Protein 2EFK (pdb70)

Nearest PDB structures (foldseek):
  7aal-assembly1_B  TM=7.547E-01  e=2.071E-07  Homo sapiens
  5c1f-assembly1_B  TM=8.554E-01  e=3.383E-05  Schizosaccharomyces pombe 972h-
  5i6r-assembly1_A-2  TM=5.903E-01  e=6.388E-06  Homo sapiens
  8wjo-assembly1_B  TM=3.360E-01  e=1.110E-01  Saccharomyces cerevisiae S288C
  3zx6-assembly1_B  TM=3.853E-01  e=6.467E-01  Archaeoglobus fulgidus DSM 4304

Organism: Homo sapiens (NCBI:txid9606)

Solvent-accessible surface area: 19253 Å² total

GO terms:
  GO:0005515 protein binding (F, IPI)
  GO:0007165 signal transduction (P, TAS)
  GO:0005829 cytosol (C, TAS)
  GO:0042802 identical protein binding (F, IPI)
  GO:0070062 extracellular exosome (C, HDA)

Secondary structure (DSSP, 8-state):
-HHHHHHHHHHHHHHHHHHHHHHHHHHHHHHHHHHHHHHHHHHHHS---TTSHHHHHHHHHHHHHHHHHHHHHHHHHHIIIIIIIHHHHHHH--TTT--HHHHHHHHHHHHHHHHHHHHHHHHHHHHHHHHHHHHHHHHHHHH-TTS-HHHHHHHHHHHHHHH--HHHHHHHHHHHHHHHHHHHHHHHT--HHHHHHH--HHHHHHHHHHHHHHHHHHHHHHHHHHHHHH--HHHHH--HHHHHHHHHHHTGGG-----PPPP----

InterPro domains:
  IPR001060 FCH domain [PF00611] (10-88)
  IPR001060 FCH domain [SM00055] (1-94)
  IPR001452 SH3 domain [PF00018] (546-593)
  IPR001452 SH3 domain [PS50002] (540-601)
  IPR001452 SH3 domain [SM00326] (543-600)
  IPR011072 HR1 rho-binding domain [PS51860] (393-470)
  IPR027267 AH/BAR domain superfamily [G3DSA:1.20.1270.60] (1-300)
  IPR027267 AH/BAR domain superfamily [SSF103657] (10-287)
  IPR031160 F-BAR domain [PS51741] (1-264)
  IPR036028 SH3-like domain superfamily [SSF50044] (539-598)
  IPR057870 TOCA, HR1 domain [PF25610] (388-474)
  IPR057871 FNBP1L/CIP4, HR1 domain [cd11628] (395-475)

Radius of gyration: 47.26 Å; Cα contacts (8 Å, |Δi|>4): 178; chains: 1; bounding box: 187×41×55 Å

CATH classification: 1.20.1270.60

Structure (mmCIF, N/CA/C/O backbone):
data_2EFK
#
_entry.id   2EFK
#
_cell.length_a   94.817
_cell.length_b   70.410
_cell.length_c   65.679
_cell.angle_alpha   90.00
_cell.angle_beta   107.20
_cell.angle_gamma   90.00
#
_symmetry.space_group_name_H-M   'C 1 2 1'
#
loop_
_entity.id
_entity.type
_entity.pdbx_description
1 polymer 'Cdc42-interacting protein 4'
2 water water
#
loop_
_atom_site.group_PDB
_atom_site.id
_atom_site.type_symbol
_atom_site.label_atom_id
_atom_site.label_alt_id
_atom_site.label_comp_id
_atom_site.label_asym_id
_atom_site.label_entity_id
_atom_site.label_seq_id
_atom_site.pdbx_PDB_ins_code
_atom_site.Cartn_x
_atom_site.Cartn_y
_atom_site.Cartn_z
_atom_site.occupancy
_atom_site.B_iso_or_equiv
_atom_site.auth_seq_id
_atom_site.auth_comp_id
_atom_site.auth_asym_id
_atom_site.auth_atom_id
_atom_site.pdbx_PDB_model_num
ATOM 1 N N . GLY A 1 7 ? -48.304 -0.799 11.659 1.00 74.82 9 GLY A N 1
ATOM 2 C CA . GLY A 1 7 ? -47.659 -0.994 10.317 1.00 74.70 9 GLY A CA 1
ATOM 3 C C . GLY A 1 7 ? -46.329 -0.273 10.245 1.00 74.80 9 GLY A C 1
ATOM 4 O O . GLY A 1 7 ? -45.329 -0.811 9.761 1.00 75.05 9 GLY A O 1
ATOM 5 N N . GLN A 1 8 ? -46.324 0.960 10.734 1.00 75.19 10 GLN A N 1
ATOM 6 C CA . GLN A 1 8 ? -45.119 1.771 10.755 1.00 74.11 10 GLN A CA 1
ATOM 7 C C . GLN A 1 8 ? -44.117 1.178 11.755 1.00 73.78 10 GLN A C 1
ATOM 8 O O . GLN A 1 8 ? -42.965 1.601 11.831 1.00 73.22 10 GLN A O 1
ATOM 14 N N . PHE A 1 9 ? -44.570 0.187 12.515 1.00 77.77 11 PHE A N 1
ATOM 15 C CA . PHE A 1 9 ? -43.741 -0.470 13.517 1.00 76.96 11 PHE A CA 1
ATOM 16 C C . PHE A 1 9 ? -42.830 -1.497 12.853 1.00 76.25 11 PHE A C 1
ATOM 17 O O . PHE A 1 9 ? -41.621 -1.534 13.113 1.00 77.48 11 PHE A O 1
ATOM 25 N N . GLU A 1 10 ? -43.417 -2.333 11.999 1.00 55.65 12 GLU A N 1
ATOM 26 C CA . GLU A 1 10 ? -42.661 -3.355 11.283 1.00 54.82 12 GLU A CA 1
ATOM 27 C C . GLU A 1 10 ? -41.692 -2.711 10.291 1.00 52.09 12 GLU A C 1
ATOM 28 O O . GLU A 1 10 ? -40.609 -3.232 10.046 1.00 50.86 12 GLU A O 1
ATOM 34 N N . VAL A 1 11 ? -42.072 -1.575 9.721 1.00 62.52 13 VAL A N 1
ATOM 35 C CA . VAL A 1 11 ? -41.184 -0.910 8.785 1.00 62.78 13 VAL A CA 1
ATOM 36 C C . VAL A 1 11 ? -39.966 -0.354 9.533 1.00 62.01 13 VAL A C 1
ATOM 37 O O . VAL A 1 11 ? -38.828 -0.538 9.093 1.00 63.90 13 VAL A O 1
ATOM 41 N N . LEU A 1 12 ? -40.199 0.311 10.664 1.00 50.82 14 LEU A N 1
ATOM 42 C CA . LEU A 1 12 ? -39.101 0.869 11.448 1.00 49.30 14 LEU A CA 1
ATOM 43 C C . LEU A 1 12 ? -38.241 -0.262 11.961 1.00 48.56 14 LEU A C 1
ATOM 44 O O . LEU A 1 12 ? -37.033 -0.119 12.119 1.00 47.38 14 LEU A O 1
ATOM 49 N N . GLU A 1 13 ? -38.873 -1.401 12.200 1.00 38.38 15 GLU A N 1
ATOM 50 C CA . GLU A 1 13 ? -38.166 -2.567 12.687 1.00 39.46 15 GLU A CA 1
ATOM 51 C C . GLU A 1 13 ? -37.148 -3.076 11.690 1.00 39.25 15 GLU A C 1
ATOM 52 O O . GLU A 1 13 ? -36.025 -3.425 12.058 1.00 37.56 15 GLU A O 1
ATOM 58 N N . ARG A 1 14 ? -37.541 -3.136 10.426 1.00 53.32 16 ARG A N 1
ATOM 59 C CA . ARG A 1 14 ? -36.645 -3.620 9.386 1.00 54.46 16 ARG A CA 1
ATOM 60 C C . ARG A 1 14 ? -35.616 -2.575 9.020 1.00 52.83 16 ARG A C 1
ATOM 61 O O . ARG A 1 14 ? -34.470 -2.897 8.703 1.00 51.96 16 ARG A O 1
ATOM 69 N N . HIS A 1 15 ? -36.026 -1.316 9.078 1.00 48.26 17 HIS A N 1
ATOM 70 C CA . HIS A 1 15 ? -35.133 -0.230 8.724 1.00 46.74 17 HIS A CA 1
ATOM 71 C C . HIS A 1 15 ? -34.056 0.026 9.765 1.00 45.35 17 HIS A C 1
ATOM 72 O O . HIS A 1 15 ? -32.887 0.201 9.424 1.00 44.59 17 HIS A O 1
ATOM 79 N N . THR A 1 16 ? -34.432 0.056 11.035 1.00 43.16 18 THR A N 1
ATOM 80 C CA . THR A 1 16 ? -33.427 0.285 12.049 1.00 41.01 18 THR A CA 1
ATOM 81 C C . THR A 1 16 ? -32.471 -0.895 12.067 1.00 41.23 18 THR A C 1
ATOM 82 O O . THR A 1 16 ? -31.308 -0.738 12.407 1.00 42.98 18 THR A O 1
ATOM 86 N N . GLN A 1 17 ? -32.948 -2.075 11.683 1.00 45.71 19 GLN A N 1
ATOM 87 C CA . GLN A 1 17 ? -32.080 -3.252 11.644 1.00 46.14 19 GLN A CA 1
ATOM 88 C C . GLN A 1 17 ? -31.112 -3.082 10.483 1.00 46.29 19 GLN A C 1
ATOM 89 O O . GLN A 1 17 ? -29.936 -3.461 10.561 1.00 45.28 19 GLN A O 1
ATOM 95 N N . TRP A 1 18 ? -31.618 -2.509 9.397 1.00 43.30 20 TRP A N 1
ATOM 96 C CA . TRP A 1 18 ? -30.789 -2.263 8.232 1.00 44.09 20 TRP A CA 1
ATOM 97 C C . TRP A 1 18 ? -29.690 -1.268 8.595 1.00 43.72 20 TRP A C 1
ATOM 98 O O . TRP A 1 18 ? -28.557 -1.386 8.128 1.00 43.76 20 TRP A O 1
ATOM 109 N N . GLY A 1 19 ? -30.043 -0.283 9.423 1.00 44.95 21 GLY A N 1
ATOM 110 C CA . GLY A 1 19 ? -29.091 0.735 9.847 1.00 42.17 21 GLY A CA 1
ATOM 111 C C . GLY A 1 19 ? -27.929 0.123 10.603 1.00 41.01 21 GLY A C 1
ATOM 112 O O . GLY A 1 19 ? -26.780 0.529 10.417 1.00 38.28 21 GLY A O 1
ATOM 113 N N . LEU A 1 20 ? -28.227 -0.853 11.464 1.00 40.49 22 LEU A N 1
ATOM 114 C CA . LEU A 1 20 ? -27.186 -1.537 12.223 1.00 42.31 22 LEU A CA 1
ATOM 115 C C . LEU A 1 20 ? -26.382 -2.451 11.305 1.00 43.46 22 LEU A C 1
ATOM 116 O O . LEU A 1 20 ? -25.176 -2.615 11.498 1.00 45.03 22 LEU A O 1
ATOM 121 N N . ASP A 1 21 ? -27.044 -3.034 10.302 1.00 54.53 23 ASP A N 1
ATOM 122 C CA . ASP A 1 21 ? -26.368 -3.927 9.356 1.00 54.92 23 ASP A CA 1
ATOM 123 C C . ASP A 1 21 ? -25.330 -3.177 8.536 1.00 55.43 23 ASP A C 1
ATOM 124 O O . ASP A 1 21 ? -24.214 -3.656 8.332 1.00 58.13 23 ASP A O 1
ATOM 129 N N . LEU A 1 22 ? -25.710 -2.002 8.049 1.00 47.40 24 LEU A N 1
ATOM 130 C CA . LEU A 1 22 ? -24.795 -1.182 7.272 1.00 44.81 24 LEU A CA 1
ATOM 131 C C . LEU A 1 22 ? -23.639 -0.782 8.185 1.00 44.38 24 LEU A C 1
ATOM 132 O O . LEU A 1 22 ? -22.482 -0.773 7.769 1.00 44.84 24 LEU A O 1
ATOM 137 N N . LEU A 1 23 ? -23.962 -0.463 9.436 1.00 42.67 25 LEU A N 1
ATOM 138 C CA . LEU A 1 23 ? -22.950 -0.078 10.416 1.00 42.25 25 LEU A CA 1
ATOM 139 C C . LEU A 1 23 ? -21.944 -1.209 10.486 1.00 41.99 25 LEU A C 1
ATOM 140 O O . LEU A 1 23 ? -20.751 -1.001 10.308 1.00 43.71 25 LEU A O 1
ATOM 145 N N . ASP A 1 24 ? -22.449 -2.410 10.739 1.00 42.90 26 ASP A N 1
ATOM 146 C CA . ASP A 1 24 ? -21.620 -3.601 10.839 1.00 44.77 26 ASP A CA 1
ATOM 147 C C . ASP A 1 24 ? -20.825 -3.898 9.574 1.00 45.09 26 ASP A C 1
ATOM 148 O O . ASP A 1 24 ? -19.748 -4.484 9.653 1.00 47.08 26 ASP A O 1
ATOM 153 N N . ARG A 1 25 ? -21.337 -3.506 8.410 1.00 41.82 27 ARG A N 1
ATOM 154 C CA . ARG A 1 25 ? -20.593 -3.739 7.174 1.00 42.65 27 ARG A CA 1
ATOM 155 C C . ARG A 1 25 ? -19.428 -2.760 7.067 1.00 42.36 27 ARG A C 1
ATOM 156 O O . ARG A 1 25 ? -18.309 -3.138 6.706 1.00 44.39 27 ARG A O 1
ATOM 164 N N . TYR A 1 26 ? -19.683 -1.496 7.379 1.00 39.05 28 TYR A N 1
ATOM 165 C CA . TYR A 1 26 ? -18.627 -0.492 7.307 1.00 37.49 28 TYR A CA 1
ATOM 166 C C . TYR A 1 26 ? -17.508 -0.928 8.222 1.00 37.71 28 TYR A C 1
ATOM 167 O O . TYR A 1 26 ? -16.342 -0.916 7.840 1.00 35.06 28 TYR A O 1
ATOM 176 N N . VAL A 1 27 ? -17.874 -1.309 9.440 1.00 46.74 29 VAL A N 1
ATOM 177 C CA . VAL A 1 27 ? -16.892 -1.766 10.406 1.00 48.82 29 VAL A CA 1
ATOM 178 C C . VAL A 1 27 ? -16.083 -2.901 9.788 1.00 50.69 29 VAL A C 1
ATOM 179 O O . VAL A 1 27 ? -14.856 -2.923 9.873 1.00 49.47 29 VAL A O 1
ATOM 183 N N . LYS A 1 28 ? -16.784 -3.828 9.147 1.00 50.08 30 LYS A N 1
ATOM 184 C CA . LYS A 1 28 ? -16.157 -4.974 8.503 1.00 53.39 30 LYS A CA 1
ATOM 185 C C . LYS A 1 28 ? -15.237 -4.527 7.364 1.00 52.66 30 LYS A C 1
ATOM 186 O O . LYS A 1 28 ? -14.135 -5.044 7.203 1.00 54.74 30 LYS A O 1
ATOM 192 N N . PHE A 1 29 ? -15.698 -3.572 6.566 1.00 57.87 31 PHE A N 1
ATOM 193 C CA . PHE A 1 29 ? -14.904 -3.055 5.452 1.00 56.26 31 PHE A CA 1
ATOM 194 C C . PHE A 1 29 ? -13.604 -2.409 5.930 1.00 54.65 31 PHE A C 1
ATOM 195 O O . PHE A 1 29 ? -12.564 -2.547 5.284 1.00 54.53 31 PHE A O 1
ATOM 203 N N . VAL A 1 30 ? -13.668 -1.691 7.049 1.00 41.19 32 VAL A N 1
ATOM 204 C CA . VAL A 1 30 ? -12.488 -1.020 7.590 1.00 40.73 32 VAL A CA 1
ATOM 205 C C . VAL A 1 30 ? -11.522 -2.011 8.226 1.00 42.49 32 VAL A C 1
ATOM 206 O O . VAL A 1 30 ? -10.311 -1.822 8.176 1.00 41.03 32 VAL A O 1
ATOM 210 N N . LYS A 1 31 ? -12.057 -3.070 8.820 1.00 53.57 33 LYS A N 1
ATOM 211 C CA . LYS A 1 31 ? -11.213 -4.078 9.432 1.00 56.31 33 LYS A CA 1
ATOM 212 C C . LYS A 1 31 ? -10.295 -4.655 8.358 1.00 56.95 33 LYS A C 1
ATOM 213 O O . LYS A 1 31 ? -9.087 -4.768 8.555 1.00 58.22 33 LYS A O 1
ATOM 219 N N . GLU A 1 32 ? -10.874 -5.015 7.218 1.00 50.37 34 GLU A N 1
ATOM 220 C CA . GLU A 1 32 ? -10.091 -5.571 6.122 1.00 50.79 34 GLU A CA 1
ATOM 221 C C . GLU A 1 32 ? -9.136 -4.540 5.528 1.00 50.14 34 GLU A C 1
ATOM 222 O O . GLU A 1 32 ? -8.036 -4.892 5.105 1.00 48.91 34 GLU A O 1
ATOM 228 N N . ARG A 1 33 ? -9.567 -3.279 5.474 1.00 53.86 35 ARG A N 1
ATOM 229 C CA . ARG A 1 33 ? -8.721 -2.205 4.946 1.00 53.79 35 ARG A CA 1
ATOM 230 C C . ARG A 1 33 ? -7.492 -2.166 5.826 1.00 52.95 35 ARG A C 1
ATOM 231 O O . ARG A 1 33 ? -6.366 -2.011 5.366 1.00 52.69 35 ARG A O 1
ATOM 239 N N . THR A 1 34 ? -7.746 -2.303 7.117 1.00 53.10 36 THR A N 1
ATOM 240 C CA . THR A 1 34 ? -6.704 -2.317 8.124 1.00 54.41 36 THR A CA 1
ATOM 241 C C . THR A 1 34 ? -5.707 -3.436 7.816 1.00 54.21 36 THR A C 1
ATOM 242 O O . THR A 1 34 ? -4.505 -3.216 7.793 1.00 54.80 36 THR A O 1
ATOM 246 N N . GLU A 1 35 ? -6.226 -4.630 7.557 1.00 61.20 37 GLU A N 1
ATOM 247 C CA . GLU A 1 35 ? -5.399 -5.795 7.256 1.00 60.97 37 GLU A CA 1
ATOM 248 C C . GLU A 1 35 ? -4.646 -5.651 5.928 1.00 60.33 37 GLU A C 1
ATOM 249 O O . GLU A 1 35 ? -3.462 -5.988 5.844 1.00 57.85 37 GLU A O 1
ATOM 255 N N . VAL A 1 36 ? -5.323 -5.142 4.900 1.00 55.99 38 VAL A N 1
ATOM 256 C CA . VAL A 1 36 ? -4.691 -4.937 3.598 1.00 54.38 38 VAL A CA 1
ATOM 257 C C . VAL A 1 36 ? -3.522 -3.960 3.761 1.00 53.66 38 VAL A C 1
ATOM 258 O O . VAL A 1 36 ? -2.429 -4.166 3.214 1.00 52.08 38 VAL A O 1
ATOM 262 N N . GLU A 1 37 ? -3.760 -2.905 4.535 1.00 50.35 39 GLU A N 1
ATOM 263 C CA . GLU A 1 37 ? -2.751 -1.885 4.795 1.00 49.57 39 GLU A CA 1
ATOM 264 C C . GLU A 1 37 ? -1.545 -2.487 5.511 1.00 50.53 39 GLU A C 1
ATOM 265 O O . GLU A 1 37 ? -0.393 -2.231 5.144 1.00 50.09 39 GLU A O 1
ATOM 271 N N . GLN A 1 38 ? -1.810 -3.305 6.523 1.00 48.86 40 GLN A N 1
ATOM 272 C CA . GLN A 1 38 ? -0.734 -3.924 7.285 1.00 50.68 40 GLN A CA 1
ATOM 273 C C . GLN A 1 38 ? 0.115 -4.894 6.456 1.00 49.54 40 GLN A C 1
ATOM 274 O O . GLN A 1 38 ? 1.335 -4.905 6.572 1.00 48.37 40 GLN A O 1
ATOM 280 N N . ALA A 1 39 ? -0.525 -5.694 5.611 1.00 65.32 41 ALA A N 1
ATOM 281 C CA . ALA A 1 39 ? 0.204 -6.637 4.774 1.00 66.30 41 ALA A CA 1
ATOM 282 C C . ALA A 1 39 ? 1.193 -5.859 3.902 1.00 67.82 41 ALA A C 1
ATOM 283 O O . ALA A 1 39 ? 2.338 -6.279 3.698 1.00 69.15 41 ALA A O 1
ATOM 285 N N . TYR A 1 40 ? 0.733 -4.719 3.399 1.00 52.02 42 TYR A N 1
ATOM 286 C CA . TYR A 1 40 ? 1.530 -3.831 2.557 1.00 50.25 42 TYR A CA 1
ATOM 287 C C . TYR A 1 40 ? 2.754 -3.319 3.326 1.00 49.98 42 TYR A C 1
ATOM 288 O O . TYR A 1 40 ? 3.898 -3.482 2.886 1.00 49.91 42 TYR A O 1
ATOM 297 N N . ALA A 1 41 ? 2.517 -2.707 4.479 1.00 57.39 43 ALA A N 1
ATOM 298 C CA . ALA A 1 41 ? 3.614 -2.185 5.283 1.00 57.43 43 ALA A CA 1
ATOM 299 C C . ALA A 1 41 ? 4.611 -3.297 5.602 1.00 59.30 43 ALA A C 1
ATOM 300 O O . ALA A 1 41 ? 5.825 -3.077 5.599 1.00 58.80 43 ALA A O 1
ATOM 302 N N . LYS A 1 42 ? 4.095 -4.492 5.872 1.00 59.31 44 LYS A N 1
ATOM 303 C CA . LYS A 1 42 ? 4.951 -5.623 6.192 1.00 60.17 44 LYS A CA 1
ATOM 304 C C . LYS A 1 42 ? 5.930 -5.821 5.042 1.00 59.92 44 LYS A C 1
ATOM 305 O O . LYS A 1 42 ? 7.148 -5.720 5.218 1.00 58.97 44 LYS A O 1
ATOM 311 N N . GLN A 1 43 ? 5.392 -6.085 3.856 1.00 55.66 45 GLN A N 1
ATOM 312 C CA . GLN A 1 43 ? 6.228 -6.285 2.685 1.00 54.63 45 GLN A CA 1
ATOM 313 C C . GLN A 1 43 ? 7.180 -5.103 2.470 1.00 54.49 45 GLN A C 1
ATOM 314 O O . GLN A 1 43 ? 8.326 -5.291 2.054 1.00 52.90 45 GLN A O 1
ATOM 320 N N . LEU A 1 44 ? 6.717 -3.890 2.762 1.00 53.98 46 LEU A N 1
ATOM 321 C CA . LEU A 1 44 ? 7.574 -2.721 2.606 1.00 54.14 46 LEU A CA 1
ATOM 322 C C . LEU A 1 44 ? 8.768 -2.832 3.558 1.00 55.18 46 LEU A C 1
ATOM 323 O O . LEU A 1 44 ? 9.896 -2.522 3.181 1.00 54.70 46 LEU A O 1
ATOM 328 N N . ARG A 1 45 ? 8.514 -3.282 4.788 1.00 63.10 47 ARG A N 1
ATOM 329 C CA . ARG A 1 45 ? 9.576 -3.458 5.786 1.00 64.66 47 ARG A CA 1
ATOM 330 C C . ARG A 1 45 ? 10.549 -4.523 5.273 1.00 65.20 47 ARG A C 1
ATOM 331 O O . ARG A 1 45 ? 11.761 -4.294 5.184 1.00 65.37 47 ARG A O 1
ATOM 339 N N . SER A 1 46 ? 10.003 -5.690 4.939 1.00 56.54 48 SER A N 1
ATOM 340 C CA . SER A 1 46 ? 10.801 -6.802 4.426 1.00 57.92 48 SER A CA 1
ATOM 341 C C . SER A 1 46 ? 11.708 -6.352 3.279 1.00 58.55 48 SER A C 1
ATOM 342 O O . SER A 1 46 ? 12.891 -6.677 3.248 1.00 58.33 48 SER A O 1
ATOM 345 N N . LEU A 1 47 ? 11.138 -5.603 2.337 1.00 57.79 49 LEU A N 1
ATOM 346 C CA . LEU A 1 47 ? 11.876 -5.116 1.179 1.00 57.44 49 LEU A CA 1
ATOM 347 C C . LEU A 1 47 ? 13.079 -4.303 1.628 1.00 57.80 49 LEU A C 1
ATOM 348 O O . LEU A 1 47 ? 14.199 -4.555 1.195 1.00 57.44 49 LEU A O 1
ATOM 353 N N . VAL A 1 48 ? 12.840 -3.322 2.491 1.00 64.03 50 VAL A N 1
ATOM 354 C CA . VAL A 1 48 ? 13.909 -2.475 3.007 1.00 66.03 50 VAL A CA 1
ATOM 355 C C . VAL A 1 48 ? 14.977 -3.335 3.684 1.00 67.98 50 VAL A C 1
ATOM 356 O O . VAL A 1 48 ? 16.174 -3.059 3.592 1.00 69.03 50 VAL A O 1
ATOM 360 N N . LYS A 1 49 ? 14.536 -4.379 4.371 1.00 76.26 51 LYS A N 1
ATOM 361 C CA . LYS A 1 49 ? 15.460 -5.273 5.047 1.00 77.71 51 LYS A CA 1
ATOM 362 C C . LYS A 1 49 ? 16.347 -5.945 4.004 1.00 76.88 51 LYS A C 1
ATOM 363 O O . LYS A 1 49 ? 17.569 -5.965 4.130 1.00 77.02 51 LYS A O 1
ATOM 369 N N . LYS A 1 50 ? 15.709 -6.476 2.966 1.00 72.10 52 LYS A N 1
ATOM 370 C CA . LYS A 1 50 ? 16.389 -7.194 1.891 1.00 71.13 52 LYS A CA 1
ATOM 371 C C . LYS A 1 50 ? 17.504 -6.458 1.138 1.00 70.69 52 LYS A C 1
ATOM 372 O O . LYS A 1 50 ? 18.465 -7.088 0.700 1.00 71.55 52 LYS A O 1
ATOM 378 N N . TYR A 1 51 ? 17.391 -5.143 0.975 1.00 72.98 53 TYR A N 1
ATOM 379 C CA . TYR A 1 51 ? 18.426 -4.409 0.251 1.00 72.19 53 TYR A CA 1
ATOM 380 C C . TYR A 1 51 ? 19.297 -3.492 1.083 1.00 73.13 53 TYR A C 1
ATOM 381 O O . TYR A 1 51 ? 20.259 -2.926 0.572 1.00 73.64 53 TYR A O 1
ATOM 390 N N . LEU A 1 52 ? 18.964 -3.345 2.359 1.00 67.07 54 LEU A N 1
ATOM 391 C CA . LEU A 1 52 ? 19.741 -2.492 3.242 1.00 69.46 54 LEU A CA 1
ATOM 392 C C . LEU A 1 52 ? 21.090 -3.189 3.506 1.00 73.06 54 LEU A C 1
ATOM 393 O O . LEU A 1 52 ? 21.194 -4.417 3.408 1.00 73.24 54 LEU A O 1
ATOM 398 N N . PRO A 1 53 ? 22.142 -2.413 3.825 1.00 98.56 55 PRO A N 1
A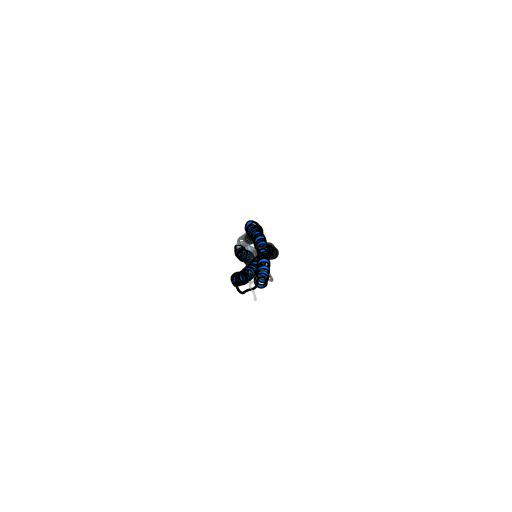TOM 399 C CA . PRO A 1 53 ? 23.477 -2.961 4.093 1.00 100.05 55 PRO A CA 1
ATOM 400 C C . PRO A 1 53 ? 23.491 -4.111 5.095 1.00 101.68 55 PRO A C 1
ATOM 401 O O . PRO A 1 53 ? 22.963 -3.989 6.200 1.00 102.43 55 PRO A O 1
ATOM 405 N N . LYS A 1 54 ? 24.103 -5.225 4.704 1.00 113.75 56 LYS A N 1
ATOM 406 C CA . LYS A 1 54 ? 24.195 -6.393 5.573 1.00 114.14 56 LYS A CA 1
ATOM 407 C C . LYS A 1 54 ? 25.002 -6.079 6.828 1.00 114.34 56 LYS A C 1
ATOM 408 O O . LYS A 1 54 ? 26.124 -5.575 6.747 1.00 114.87 56 LYS A O 1
ATOM 414 N N . GLU A 1 62 ? 33.489 1.084 0.736 1.00 81.47 64 GLU A N 1
ATOM 415 C CA . GLU A 1 62 ? 32.335 0.919 -0.142 1.00 81.58 64 GLU A CA 1
ATOM 416 C C . GLU A 1 62 ? 31.218 1.899 0.195 1.00 81.06 64 GLU A C 1
ATOM 417 O O . GLU A 1 62 ? 30.615 2.497 -0.694 1.00 81.16 64 GLU A O 1
ATOM 423 N N . SER A 1 63 ? 30.934 2.045 1.483 1.00 81.89 65 SER A N 1
ATOM 424 C CA . SER A 1 63 ? 29.885 2.952 1.935 1.00 80.50 65 SER A CA 1
ATOM 425 C C . SER A 1 63 ? 30.450 4.352 2.143 1.00 78.87 65 SER A C 1
ATOM 426 O O . SER A 1 63 ? 29.948 5.132 2.954 1.00 77.52 65 SER A O 1
ATOM 429 N N . LYS A 1 64 ? 31.500 4.656 1.387 1.00 80.83 66 LYS A N 1
ATOM 430 C CA . LYS A 1 64 ? 32.162 5.949 1.456 1.00 79.19 66 LYS A CA 1
ATOM 431 C C . LYS A 1 64 ? 31.734 6.841 0.292 1.00 77.28 66 LYS A C 1
ATOM 432 O O . LYS A 1 64 ? 31.933 8.060 0.321 1.00 75.91 66 LYS A O 1
ATOM 438 N N . PHE A 1 65 ? 31.147 6.222 -0.730 1.00 79.76 67 PHE A N 1
ATOM 439 C CA . PHE A 1 65 ? 30.691 6.949 -1.912 1.00 77.44 67 PHE A CA 1
ATOM 440 C C . PHE A 1 65 ? 29.227 7.340 -1.766 1.00 76.33 67 PHE A C 1
ATOM 441 O O . PHE A 1 65 ? 28.411 6.561 -1.268 1.00 76.70 67 PHE A O 1
ATOM 449 N N . SER A 1 66 ? 28.897 8.544 -2.218 1.00 69.43 68 SER A N 1
ATOM 450 C CA . SER A 1 66 ? 27.531 9.037 -2.140 1.00 68.24 68 SER A CA 1
ATOM 451 C C . SER A 1 66 ? 26.539 8.026 -2.719 1.00 66.86 68 SER A C 1
ATOM 452 O O . SER A 1 66 ? 25.477 7.787 -2.143 1.00 66.41 68 SER A O 1
ATOM 455 N N . GLN A 1 67 ? 26.897 7.434 -3.854 1.00 61.79 69 GLN A N 1
ATOM 456 C CA . GLN A 1 67 ? 26.041 6.459 -4.520 1.00 59.68 69 GLN A CA 1
ATOM 457 C C . GLN A 1 67 ? 25.506 5.402 -3.574 1.00 59.56 69 GLN A C 1
ATOM 458 O O . GLN A 1 67 ? 24.321 5.101 -3.593 1.00 60.00 69 GLN A O 1
ATOM 464 N N . GLN A 1 68 ? 26.379 4.829 -2.755 1.00 59.88 70 GLN A N 1
ATOM 465 C CA . GLN A 1 68 ? 25.948 3.813 -1.807 1.00 61.12 70 GLN A CA 1
ATOM 466 C C . GLN A 1 68 ? 25.232 4.473 -0.633 1.00 62.35 70 GLN A C 1
ATOM 467 O O . GLN A 1 68 ? 24.405 3.846 0.031 1.00 62.10 70 GLN A O 1
ATOM 473 N N . GLN A 1 69 ? 25.555 5.743 -0.387 1.00 64.74 71 GLN A N 1
ATOM 474 C CA . GLN A 1 69 ? 24.956 6.500 0.707 1.00 63.03 71 GLN A CA 1
ATOM 475 C C . GLN A 1 69 ? 23.490 6.776 0.462 1.00 60.93 71 GLN A C 1
ATOM 476 O O . GLN A 1 69 ? 22.633 6.278 1.189 1.00 61.02 71 GLN A O 1
ATOM 482 N N . SER A 1 70 ? 23.214 7.579 -0.562 1.00 51.68 72 SER A N 1
ATOM 483 C CA . SER A 1 70 ? 21.851 7.940 -0.918 1.00 49.94 72 SER A CA 1
ATOM 484 C C . SER A 1 70 ? 20.927 6.726 -0.975 1.00 49.36 72 SER A C 1
ATOM 485 O O . SER A 1 70 ? 19.783 6.800 -0.518 1.00 49.44 72 SER A O 1
ATOM 488 N N . PHE A 1 71 ? 21.413 5.611 -1.522 1.00 48.66 73 PHE A N 1
ATOM 489 C CA . PHE A 1 71 ? 20.583 4.412 -1.608 1.00 48.18 73 PHE A CA 1
ATOM 490 C C . PHE A 1 71 ? 20.116 3.984 -0.228 1.00 49.17 73 PHE A C 1
ATOM 491 O O . PHE A 1 71 ? 18.988 3.513 -0.067 1.00 48.42 73 PHE A O 1
ATOM 499 N N . VAL A 1 72 ? 20.975 4.137 0.773 1.00 60.86 74 VAL A N 1
ATOM 500 C CA . VAL A 1 72 ? 20.573 3.781 2.130 1.00 63.67 74 VAL A CA 1
ATOM 501 C C . VAL A 1 72 ? 19.536 4.800 2.618 1.00 62.76 74 VAL A C 1
ATOM 502 O O . VAL A 1 72 ? 18.457 4.427 3.080 1.00 62.29 74 VAL A O 1
ATOM 506 N N . GLN A 1 73 ? 19.869 6.084 2.501 1.00 60.76 75 GLN A N 1
ATOM 507 C CA . GLN A 1 73 ? 18.967 7.153 2.913 1.00 61.06 75 GLN A CA 1
ATOM 508 C C . GLN A 1 73 ? 17.587 6.981 2.291 1.00 60.87 75 GLN A C 1
ATOM 509 O O . GLN A 1 73 ? 16.582 7.316 2.909 1.00 61.53 75 GLN A O 1
ATOM 515 N N . ILE A 1 74 ? 17.542 6.472 1.063 1.00 62.05 76 ILE A N 1
ATOM 516 C CA . ILE A 1 74 ? 16.272 6.259 0.379 1.00 60.51 76 ILE A CA 1
ATOM 517 C C . ILE A 1 74 ? 15.565 5.036 0.962 1.00 61.02 76 ILE A C 1
ATOM 518 O O . ILE A 1 74 ? 14.354 5.051 1.168 1.00 61.19 76 ILE A O 1
ATOM 523 N N . LEU A 1 75 ? 16.321 3.982 1.233 1.00 52.62 77 LEU A N 1
ATOM 524 C CA . LEU A 1 75 ? 15.744 2.784 1.826 1.00 55.52 77 LEU A CA 1
ATOM 525 C C . LEU A 1 75 ? 15.182 3.140 3.199 1.00 57.26 77 LEU A C 1
ATOM 526 O O . LEU A 1 75 ? 14.223 2.533 3.689 1.00 56.98 77 LEU A O 1
ATOM 531 N N . GLN A 1 76 ? 15.797 4.137 3.818 1.00 69.98 78 GLN A N 1
ATOM 532 C CA . GLN A 1 76 ? 15.379 4.594 5.130 1.00 71.11 78 GLN A CA 1
ATOM 533 C C . GLN A 1 76 ? 14.012 5.271 5.042 1.00 69.65 78 GLN A C 1
ATOM 534 O O . GLN A 1 76 ? 13.095 4.921 5.782 1.00 69.56 78 GLN A O 1
ATOM 540 N N . GLU A 1 77 ? 13.875 6.223 4.122 1.00 61.83 79 GLU A N 1
ATOM 541 C CA . GLU A 1 77 ? 12.619 6.947 3.956 1.00 61.96 79 GLU A CA 1
ATOM 542 C C . GLU A 1 77 ? 11.463 6.047 3.518 1.00 61.41 79 GLU A C 1
ATOM 543 O O . GLU A 1 77 ? 10.302 6.323 3.835 1.00 62.21 79 GLU A O 1
ATOM 549 N N . VAL A 1 78 ? 11.776 4.985 2.779 1.00 52.12 80 VAL A N 1
ATOM 550 C CA . VAL A 1 78 ? 10.756 4.039 2.349 1.00 50.47 80 VAL A CA 1
ATOM 551 C C . VAL A 1 78 ? 10.337 3.280 3.602 1.00 50.08 80 VAL A C 1
ATOM 552 O O . VAL A 1 78 ? 9.161 2.954 3.802 1.00 48.27 80 VAL A O 1
ATOM 556 N N . ASN A 1 79 ? 11.317 3.013 4.455 1.00 67.00 81 ASN A N 1
ATOM 557 C CA . ASN A 1 79 ? 11.061 2.307 5.695 1.00 67.43 81 ASN A CA 1
ATOM 558 C C . ASN A 1 79 ? 10.173 3.179 6.602 1.00 67.63 81 ASN A C 1
ATOM 559 O O . ASN A 1 79 ? 9.266 2.672 7.256 1.00 67.32 81 ASN A O 1
ATOM 564 N N . ASP A 1 80 ? 10.419 4.489 6.623 1.00 59.61 82 ASP A N 1
ATOM 565 C CA . ASP A 1 80 ? 9.601 5.397 7.429 1.00 60.59 82 ASP A CA 1
ATOM 566 C C . ASP A 1 80 ? 8.188 5.403 6.867 1.00 60.68 82 ASP A C 1
ATOM 567 O O . ASP A 1 80 ? 7.210 5.357 7.614 1.00 61.37 82 ASP A O 1
ATOM 572 N N . PHE A 1 81 ? 8.093 5.477 5.542 1.00 55.37 83 PHE A N 1
ATOM 573 C CA . PHE A 1 81 ? 6.807 5.477 4.869 1.00 53.16 83 PHE A CA 1
ATOM 574 C C . PHE A 1 81 ? 5.987 4.294 5.361 1.00 53.34 83 PHE A C 1
ATOM 575 O O . PHE A 1 81 ? 4.809 4.444 5.663 1.00 52.52 83 PHE A O 1
ATOM 583 N N . ALA A 1 82 ? 6.612 3.123 5.447 1.00 59.29 84 ALA A N 1
ATOM 584 C CA . ALA A 1 82 ? 5.916 1.926 5.912 1.00 60.43 84 ALA A CA 1
ATOM 585 C C . ALA A 1 82 ? 5.404 2.153 7.324 1.00 61.74 84 ALA A C 1
ATOM 586 O O . ALA A 1 82 ? 4.361 1.626 7.710 1.00 63.75 84 ALA A O 1
ATOM 588 N N . GLY A 1 83 ? 6.143 2.946 8.090 1.00 58.76 85 GLY A N 1
ATOM 589 C CA . GLY A 1 83 ? 5.746 3.232 9.456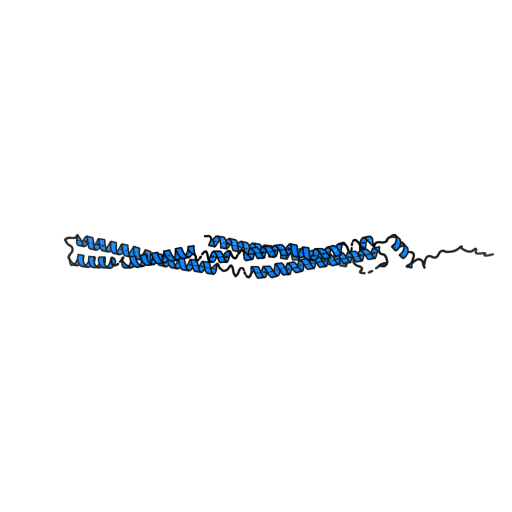 1.00 58.94 85 GLY A CA 1
ATOM 590 C C . GLY A 1 83 ? 4.450 4.008 9.494 1.00 58.64 85 GLY A C 1
ATOM 591 O O . GLY A 1 83 ? 3.572 3.730 10.310 1.00 58.93 85 GLY A O 1
ATOM 592 N N . GLN A 1 84 ? 4.341 4.992 8.608 1.00 50.43 86 GLN A N 1
ATOM 593 C CA . GLN A 1 84 ? 3.147 5.815 8.507 1.00 48.94 86 GLN A CA 1
ATOM 594 C C . GLN A 1 84 ? 1.933 4.970 8.128 1.00 48.59 86 GLN A C 1
ATOM 595 O O . GLN A 1 84 ? 0.844 5.186 8.642 1.00 46.50 86 GLN A O 1
ATOM 601 N N . ARG A 1 85 ? 2.116 4.006 7.233 1.00 66.19 87 ARG A N 1
ATOM 602 C CA . ARG A 1 85 ? 1.005 3.151 6.840 1.00 66.08 87 ARG A CA 1
ATOM 603 C C . ARG A 1 85 ? 0.560 2.291 8.020 1.00 66.69 87 ARG A C 1
ATOM 604 O O . ARG A 1 85 ? -0.621 1.973 8.160 1.00 67.76 87 ARG A O 1
ATOM 612 N N . GLU A 1 86 ? 1.501 1.907 8.871 1.00 60.29 88 GLU A N 1
ATOM 613 C CA . GLU A 1 86 ? 1.140 1.098 10.021 1.00 61.11 88 GLU A CA 1
ATOM 614 C C . GLU A 1 86 ? 0.368 1.976 10.993 1.00 61.18 88 GLU A C 1
ATOM 615 O O . GLU A 1 86 ? -0.537 1.513 11.687 1.00 62.89 88 GLU A O 1
ATOM 621 N N . LEU A 1 87 ? 0.716 3.257 11.014 1.00 57.82 89 LEU A N 1
ATOM 622 C CA . LEU A 1 87 ? 0.060 4.221 11.884 1.00 58.60 89 LEU A CA 1
ATOM 623 C C . LEU A 1 87 ? -1.407 4.383 11.488 1.00 59.28 89 LEU A C 1
ATOM 624 O O . LEU A 1 87 ? -2.282 4.502 12.349 1.00 60.47 89 LEU A O 1
ATOM 629 N N . VAL A 1 88 ? -1.677 4.389 10.185 1.00 60.64 90 VAL A N 1
ATOM 630 C CA . VAL A 1 88 ? -3.047 4.519 9.700 1.00 59.88 90 VAL A CA 1
ATOM 631 C C . VAL A 1 88 ? -3.818 3.244 10.058 1.00 60.82 90 VAL A C 1
ATOM 632 O O . VAL A 1 88 ? -4.918 3.308 10.597 1.00 60.87 90 VAL A O 1
ATOM 636 N N . ALA A 1 89 ? -3.227 2.087 9.768 1.00 61.44 91 ALA A N 1
ATOM 637 C CA . ALA A 1 89 ? -3.864 0.807 10.066 1.00 62.99 91 ALA A CA 1
ATOM 638 C C . ALA A 1 89 ? -4.159 0.709 11.554 1.00 65.23 91 ALA A C 1
ATOM 639 O O . ALA A 1 89 ? -5.131 0.076 11.971 1.00 66.14 91 ALA A O 1
ATOM 641 N N . GLU A 1 90 ? -3.311 1.340 12.355 1.00 59.56 92 GLU A N 1
ATOM 642 C CA . GLU A 1 90 ? -3.478 1.322 13.798 1.00 61.45 92 GLU A CA 1
ATOM 643 C C . GLU A 1 90 ? -4.647 2.191 14.241 1.00 60.34 92 GLU A C 1
ATOM 644 O O . GLU A 1 90 ? -5.540 1.726 14.952 1.00 59.80 92 GLU A O 1
ATOM 650 N N . ASN A 1 91 ? -4.639 3.449 13.814 1.00 73.03 93 ASN A N 1
ATOM 651 C CA . ASN A 1 91 ? -5.700 4.388 14.162 1.00 72.62 93 ASN A CA 1
ATOM 652 C C . ASN A 1 91 ? -7.086 3.915 13.711 1.00 71.39 93 ASN A C 1
ATOM 653 O O . ASN A 1 91 ? -8.046 3.979 14.483 1.00 72.03 93 ASN A O 1
ATOM 658 N N . LEU A 1 92 ? -7.195 3.443 12.471 1.00 55.49 94 LEU A N 1
ATOM 659 C CA . LEU A 1 92 ? -8.478 2.950 11.964 1.00 53.55 94 LEU A CA 1
ATOM 660 C C . LEU A 1 92 ? -8.951 1.798 12.838 1.00 54.04 94 LEU A C 1
ATOM 661 O O . LEU A 1 92 ? -10.124 1.729 13.222 1.00 53.57 94 LEU A O 1
ATOM 666 N N . SER A 1 93 ? -8.024 0.896 13.147 1.00 53.91 95 SER A N 1
ATOM 667 C CA . SER A 1 93 ? -8.324 -0.266 13.972 1.00 53.65 95 SER A CA 1
ATOM 668 C C . SER A 1 93 ? -8.877 0.168 15.338 1.00 54.51 95 SER A C 1
ATOM 669 O O . SER A 1 93 ? -9.699 -0.525 15.943 1.00 52.86 95 SER A O 1
ATOM 672 N N . VAL A 1 94 ? -8.450 1.330 15.815 1.00 53.36 96 VAL A N 1
ATOM 673 C CA . VAL A 1 94 ? -8.933 1.798 17.102 1.00 55.18 96 VAL A CA 1
ATOM 674 C C . VAL A 1 94 ? -10.141 2.722 17.026 1.00 56.84 96 VAL A C 1
ATOM 675 O O . VAL A 1 94 ? -11.209 2.398 17.535 1.00 58.27 96 VAL A O 1
ATOM 679 N N . ARG A 1 95 ? -9.970 3.876 16.397 1.00 71.68 97 ARG A N 1
ATOM 680 C CA . ARG A 1 95 ? -11.050 4.845 16.301 1.00 72.75 97 ARG A CA 1
ATOM 681 C C . ARG A 1 95 ? -12.296 4.350 15.574 1.00 73.13 97 ARG A C 1
ATOM 682 O O . ARG A 1 95 ? -13.390 4.869 15.798 1.00 73.64 97 ARG A O 1
ATOM 690 N N . VAL A 1 96 ? -12.140 3.350 14.714 1.00 63.60 98 VAL A N 1
ATOM 691 C CA . VAL A 1 96 ? -13.272 2.840 13.954 1.00 61.97 98 VAL A CA 1
ATOM 692 C C . VAL A 1 96 ? -13.748 1.451 14.358 1.00 62.16 98 VAL A C 1
ATOM 693 O O . VAL A 1 96 ? -14.821 1.305 14.937 1.00 62.25 98 VAL A O 1
ATOM 697 N N . CYS A 1 97 ? -12.954 0.433 14.051 1.00 58.52 99 CYS A N 1
ATOM 698 C CA . CYS A 1 97 ? -13.325 -0.940 14.364 1.00 60.04 99 CYS A CA 1
ATOM 699 C C . CYS A 1 97 ? -13.690 -1.189 15.823 1.00 60.77 99 CYS A C 1
ATOM 700 O O . CYS A 1 97 ? -14.820 -1.544 16.136 1.00 59.90 99 CYS A O 1
ATOM 703 N N . LEU A 1 98 ? -12.726 -1.012 16.713 1.00 72.53 100 LEU A N 1
ATOM 704 C CA . LEU A 1 98 ? -12.961 -1.222 18.130 1.00 72.84 100 LEU A CA 1
ATOM 705 C C . LEU A 1 98 ? -14.137 -0.378 18.631 1.00 72.09 100 LEU A C 1
ATOM 706 O O . LEU A 1 98 ? -15.135 -0.915 19.112 1.00 71.71 100 LEU A O 1
ATOM 711 N N . GLU A 1 99 ? -14.015 0.942 18.505 1.00 63.16 101 GLU A N 1
ATOM 712 C CA . GLU A 1 99 ? -15.051 1.867 18.961 1.00 62.38 101 GLU A CA 1
ATOM 713 C C . GLU A 1 99 ? -16.453 1.638 18.390 1.00 61.08 101 GLU A C 1
ATOM 714 O O . GLU A 1 99 ? -17.420 1.509 19.143 1.00 60.19 101 GLU A O 1
ATOM 720 N N . LEU A 1 100 ? -16.568 1.606 17.066 1.00 53.62 102 LEU A N 1
ATOM 721 C CA . LEU A 1 100 ? -17.865 1.393 16.446 1.00 51.41 102 LEU A CA 1
ATOM 722 C C . LEU A 1 100 ? -18.457 0.011 16.733 1.00 51.94 102 LEU A C 1
ATOM 723 O O . LEU A 1 100 ? -19.678 -0.131 16.808 1.00 49.67 102 LEU A O 1
ATOM 728 N N . THR A 1 101 ? -17.604 -1.001 16.904 1.00 55.73 103 THR A N 1
ATOM 729 C CA . THR A 1 101 ? -18.088 -2.349 17.213 1.00 56.46 103 THR A CA 1
ATOM 730 C C . THR A 1 101 ? -18.760 -2.329 18.582 1.00 56.38 103 THR A C 1
ATOM 731 O O . THR A 1 101 ? -19.782 -2.973 18.795 1.00 56.54 103 THR A O 1
ATOM 735 N N . LYS A 1 102 ? -18.169 -1.588 19.512 1.00 58.44 104 LYS A N 1
ATOM 736 C CA . LYS A 1 102 ? -18.728 -1.460 20.851 1.00 58.79 104 LYS A CA 1
ATOM 737 C C . LYS A 1 102 ? -20.040 -0.692 20.744 1.00 57.11 104 LYS A C 1
ATOM 738 O O . LYS A 1 102 ? -21.041 -1.074 21.334 1.00 57.68 104 LYS A O 1
ATOM 744 N N . TYR A 1 103 ? -20.022 0.396 19.982 1.00 55.65 105 TYR A N 1
ATOM 745 C CA . TYR A 1 103 ? -21.201 1.228 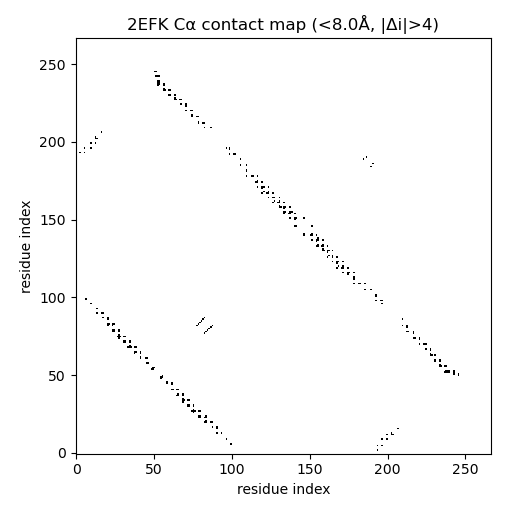19.799 1.00 52.93 105 TYR A CA 1
ATOM 746 C C . TYR A 1 103 ? -22.336 0.507 19.071 1.00 52.21 105 TYR A C 1
ATOM 747 O O . TYR A 1 103 ? -23.501 0.798 19.306 1.00 52.28 105 TYR A O 1
ATOM 756 N N . SER A 1 104 ? -22.005 -0.433 18.192 1.00 50.39 106 SER A N 1
ATOM 757 C CA . SER A 1 104 ? -23.040 -1.163 17.476 1.00 52.11 106 SER A CA 1
ATOM 758 C C . SER A 1 104 ? -23.727 -2.145 18.411 1.00 55.02 106 SER A C 1
ATOM 759 O O . SER A 1 104 ? -24.869 -2.548 18.180 1.00 56.10 106 SER A O 1
ATOM 762 N N . GLN A 1 105 ? -23.022 -2.531 19.467 1.00 56.43 107 GLN A N 1
ATOM 763 C CA . GLN A 1 105 ? -23.560 -3.457 20.449 1.00 57.91 107 GLN A CA 1
ATOM 764 C C . GLN A 1 105 ? -24.547 -2.690 21.325 1.00 57.44 107 GLN A C 1
ATOM 765 O O . GLN A 1 105 ? -25.610 -3.198 21.670 1.00 57.71 107 GLN A O 1
ATOM 771 N N . GLU A 1 106 ? -24.175 -1.466 21.689 1.00 58.24 108 GLU A N 1
ATOM 772 C CA . GLU A 1 106 ? -25.022 -0.609 22.513 1.00 60.02 108 GLU A CA 1
ATOM 773 C C . GLU A 1 106 ? -26.354 -0.350 21.806 1.00 59.95 108 GLU A C 1
ATOM 774 O O . GLU A 1 106 ? -27.421 -0.515 22.405 1.00 59.41 108 GLU A O 1
ATOM 788 N N . LYS A 1 108 ? -27.633 -2.005 19.339 1.00 57.86 110 LYS A N 1
ATOM 789 C CA . LYS A 1 108 ? -28.360 -3.232 19.050 1.00 58.81 110 LYS A CA 1
ATOM 790 C C . LYS A 1 108 ? -29.247 -3.525 20.253 1.00 58.56 110 LYS A C 1
ATOM 791 O O . LYS A 1 108 ? -30.361 -4.042 20.125 1.00 59.70 110 LYS A O 1
ATOM 797 N N . GLN A 1 109 ? -28.741 -3.165 21.428 1.00 59.95 111 GLN A N 1
ATOM 798 C CA . GLN A 1 109 ? -29.454 -3.385 22.671 1.00 58.05 111 GLN A CA 1
ATOM 799 C C . GLN A 1 109 ? -30.537 -2.328 22.903 1.00 55.75 111 GLN A C 1
ATOM 800 O O . GLN A 1 109 ? -31.663 -2.663 23.284 1.00 53.66 111 GLN A O 1
ATOM 806 N N . GLU A 1 110 ? -30.214 -1.058 22.669 1.00 44.94 112 GLU A N 1
ATOM 807 C CA . GLU A 1 110 ? -31.208 -0.010 22.858 1.00 43.15 112 GLU A CA 1
ATOM 808 C C . GLU A 1 110 ? -32.396 -0.255 21.923 1.00 42.61 112 GLU A C 1
ATOM 809 O O . GLU A 1 110 ? -33.548 -0.022 22.296 1.00 39.99 112 GLU A O 1
ATOM 815 N N . ARG A 1 111 ? -32.094 -0.717 20.708 1.00 42.14 113 ARG A N 1
ATOM 816 C CA . ARG A 1 111 ? -33.117 -1.025 19.723 1.00 42.05 113 ARG A CA 1
ATOM 817 C C . ARG A 1 111 ? -34.015 -2.114 20.299 1.00 43.35 113 ARG A C 1
ATOM 818 O O . ARG A 1 111 ? -35.239 -1.984 20.308 1.00 44.78 113 ARG A O 1
ATOM 826 N N . LYS A 1 112 ? -33.402 -3.182 20.794 1.00 44.76 114 LYS A N 1
ATOM 827 C CA . LYS A 1 112 ? -34.161 -4.279 21.370 1.00 46.61 114 LYS A CA 1
ATOM 828 C C . LYS A 1 112 ? -35.110 -3.761 22.446 1.00 46.98 114 LYS A C 1
ATOM 829 O O . LYS A 1 112 ? -36.275 -4.164 22.516 1.00 45.36 114 LYS A O 1
ATOM 843 N N . HIS A 1 114 ? -36.511 -0.715 22.867 1.00 44.78 116 HIS A N 1
ATOM 844 C CA . HIS A 1 114 ? -37.659 0.028 22.375 1.00 41.42 116 HIS A CA 1
ATOM 845 C C . HIS A 1 114 ? -38.707 -0.889 21.772 1.00 39.67 116 HIS A C 1
ATOM 846 O O . HIS A 1 114 ? -39.900 -0.673 21.961 1.00 37.93 116 HIS A O 1
ATOM 853 N N . PHE A 1 115 ? -38.277 -1.916 21.053 1.00 39.77 117 PHE A N 1
ATOM 854 C CA . PHE A 1 115 ? -39.261 -2.805 20.479 1.00 42.28 117 PHE A CA 1
ATOM 855 C C . PHE A 1 115 ? -39.980 -3.618 21.538 1.00 42.10 117 PHE A C 1
ATOM 856 O O . PHE A 1 115 ? -41.166 -3.890 21.405 1.00 41.64 117 PHE A O 1
ATOM 864 N N . GLN A 1 116 ? -39.296 -3.983 22.609 1.00 42.59 118 GLN A N 1
ATOM 865 C CA . GLN A 1 116 ? -39.980 -4.732 23.649 1.00 43.13 118 GLN A CA 1
ATOM 866 C C . GLN A 1 116 ? -41.065 -3.833 24.235 1.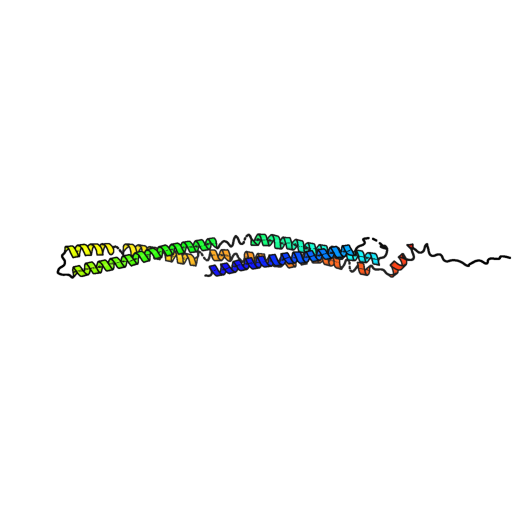00 42.55 118 GLN A C 1
ATOM 867 O O . GLN A 1 116 ? -42.193 -4.274 24.471 1.00 43.70 118 GLN A O 1
ATOM 873 N N . GLU A 1 117 ? -40.737 -2.561 24.453 1.00 41.98 119 GLU A N 1
ATOM 874 C CA . GLU A 1 117 ? -41.723 -1.631 24.995 1.00 40.97 119 GLU A CA 1
ATOM 875 C C . GLU A 1 117 ? -42.926 -1.507 24.039 1.00 39.63 119 GLU A C 1
ATOM 876 O O . GLU A 1 117 ? -44.064 -1.370 24.469 1.00 39.12 119 GLU A O 1
ATOM 882 N N . GLY A 1 118 ? -42.660 -1.546 22.739 1.00 43.24 120 GLY A N 1
ATOM 883 C CA . GLY A 1 118 ? -43.730 -1.450 21.770 1.00 46.04 120 GLY A CA 1
ATOM 884 C C . GLY A 1 118 ? -44.566 -2.715 21.782 1.00 46.96 120 GLY A C 1
ATOM 885 O O . GLY A 1 118 ? -45.788 -2.641 21.786 1.00 47.00 120 GLY A O 1
ATOM 886 N N . ARG A 1 119 ? -43.914 -3.877 21.789 1.00 42.13 121 ARG A N 1
ATOM 887 C CA . ARG A 1 119 ? -44.633 -5.139 21.810 1.00 44.32 121 ARG A CA 1
ATOM 888 C C . ARG A 1 119 ? -45.543 -5.204 23.027 1.00 44.14 121 ARG A C 1
ATOM 889 O O . ARG A 1 119 ? -46.681 -5.660 22.935 1.00 44.83 121 ARG A O 1
ATOM 897 N N . ARG A 1 120 ? -45.045 -4.749 24.169 1.00 47.52 122 ARG A N 1
ATOM 898 C CA . ARG A 1 120 ? -45.841 -4.754 25.388 1.00 46.92 122 ARG A CA 1
ATOM 899 C C . ARG A 1 120 ? -47.079 -3.892 25.190 1.00 44.64 122 ARG A C 1
ATOM 900 O O . ARG A 1 120 ? -48.166 -4.217 25.675 1.00 45.68 122 ARG A O 1
ATOM 908 N N . ALA A 1 121 ? -46.918 -2.787 24.475 1.00 39.97 123 ALA A N 1
ATOM 909 C CA . ALA A 1 121 ? -48.050 -1.896 24.230 1.00 39.13 123 ALA A CA 1
ATOM 910 C C . ALA A 1 121 ? -49.110 -2.616 23.389 1.00 37.41 123 ALA A C 1
ATOM 911 O O . ALA A 1 121 ? -50.309 -2.571 23.700 1.00 33.15 123 ALA A O 1
ATOM 913 N N . GLN A 1 122 ? -48.661 -3.281 22.325 1.00 38.76 124 GLN A N 1
ATOM 914 C CA . GLN A 1 122 ? -49.562 -4.030 21.449 1.00 42.37 124 GLN A CA 1
ATOM 915 C C . GLN A 1 122 ? -50.264 -5.141 22.224 1.00 42.25 124 GLN A C 1
ATOM 916 O O . GLN A 1 122 ? -51.473 -5.322 22.105 1.00 44.24 124 GLN A O 1
ATOM 922 N N . GLN A 1 123 ? -49.507 -5.871 23.034 1.00 46.78 125 GLN A N 1
ATOM 923 C CA . GLN A 1 123 ? -50.059 -6.971 23.826 1.00 49.25 125 GLN A CA 1
ATOM 924 C C . GLN A 1 123 ? -51.124 -6.485 24.799 1.00 48.35 125 GLN A C 1
ATOM 925 O O . GLN A 1 123 ? -52.146 -7.140 24.996 1.00 48.71 125 GLN A O 1
ATOM 931 N N . GLN A 1 124 ? -50.893 -5.325 25.397 1.00 44.54 126 GLN A N 1
ATOM 932 C CA . GLN A 1 124 ? -51.851 -4.770 26.347 1.00 43.62 126 GLN A CA 1
ATOM 933 C C . GLN A 1 124 ? -53.147 -4.424 25.622 1.00 42.17 126 GLN A C 1
ATOM 934 O O . GLN A 1 124 ? -54.238 -4.642 26.149 1.00 42.71 126 GLN A O 1
ATOM 940 N N . LEU A 1 125 ? -53.038 -3.888 24.413 1.00 44.43 127 LEU A N 1
ATOM 941 C CA . LEU A 1 125 ? -54.235 -3.545 23.655 1.00 45.14 127 LEU A CA 1
ATOM 942 C C . LEU A 1 125 ? -54.908 -4.837 23.172 1.00 46.12 127 LEU A C 1
ATOM 943 O O . LEU A 1 125 ? -56.122 -4.989 23.275 1.00 44.86 127 LEU A O 1
ATOM 948 N N . GLU A 1 126 ? -54.117 -5.773 22.657 1.00 41.62 128 GLU A N 1
ATOM 949 C CA . GLU A 1 126 ? -54.676 -7.029 22.183 1.00 44.69 128 GLU A CA 1
ATOM 950 C C . GLU A 1 126 ? -55.447 -7.703 23.329 1.00 44.08 128 GLU A C 1
ATOM 951 O O . GLU A 1 126 ? -56.560 -8.210 23.132 1.00 43.07 128 GLU A O 1
ATOM 957 N N . ASN A 1 127 ? -54.872 -7.691 24.530 1.00 52.81 129 ASN A N 1
ATOM 958 C CA . ASN A 1 127 ? -55.546 -8.291 25.680 1.00 53.55 129 ASN A CA 1
ATOM 959 C C . ASN A 1 127 ? -56.839 -7.543 25.952 1.00 52.76 129 ASN A C 1
ATOM 960 O O . ASN A 1 127 ? -57.801 -8.101 26.484 1.00 52.64 129 ASN A O 1
ATOM 965 N N . GLY A 1 128 ? -56.855 -6.267 25.595 1.00 45.27 130 GLY A N 1
ATOM 966 C CA . GLY A 1 128 ? -58.055 -5.483 25.803 1.00 45.52 130 GLY A CA 1
ATOM 967 C C . GLY A 1 128 ? -59.109 -5.936 24.814 1.00 44.61 130 GLY A C 1
ATOM 968 O O . GLY A 1 128 ? -60.291 -6.050 25.145 1.00 42.73 130 GLY A O 1
ATOM 969 N N . PHE A 1 129 ? -58.663 -6.202 23.592 1.00 46.45 131 PHE A N 1
ATOM 970 C CA . PHE A 1 129 ? -59.545 -6.658 22.535 1.00 47.63 131 PHE A CA 1
ATOM 971 C C . PHE A 1 129 ? -60.166 -8.015 22.875 1.00 47.77 131 PHE A C 1
ATOM 972 O O . PHE A 1 129 ? -61.353 -8.228 22.633 1.00 46.96 131 PHE A O 1
ATOM 980 N N . LYS A 1 130 ? -59.359 -8.922 23.434 1.00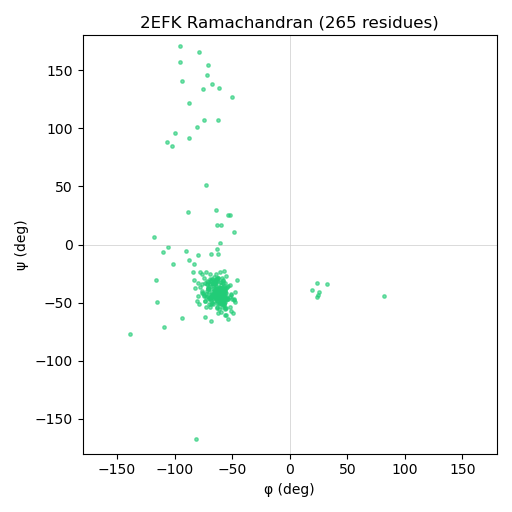 46.50 132 LYS A N 1
ATOM 981 C CA . LYS A 1 130 ? -59.824 -10.254 23.832 1.00 47.40 132 LYS A CA 1
ATOM 982 C C . LYS A 1 130 ? -60.942 -10.112 24.858 1.00 48.56 132 LYS A C 1
ATOM 983 O O . LYS A 1 130 ? -61.872 -10.912 24.885 1.00 47.76 132 LYS A O 1
ATOM 989 N N . GLN A 1 131 ? -60.834 -9.096 25.712 1.00 51.79 133 GLN A N 1
ATOM 990 C CA . GLN A 1 131 ? -61.850 -8.821 26.724 1.00 52.39 133 GLN A CA 1
ATOM 991 C C . GLN A 1 131 ? -63.113 -8.352 25.990 1.00 49.99 133 GLN A C 1
ATOM 992 O O . GLN A 1 131 ? -64.222 -8.763 26.325 1.00 49.41 133 GLN A O 1
ATOM 998 N N . LEU A 1 132 ? -62.930 -7.471 25.004 1.00 45.95 134 LEU A N 1
ATOM 999 C CA . LEU A 1 132 ? -64.041 -6.944 24.213 1.00 45.18 134 LEU A CA 1
ATOM 1000 C C . LEU A 1 132 ? -64.780 -8.133 23.616 1.00 46.14 134 LEU A C 1
ATOM 1001 O O . LEU A 1 132 ? -65.987 -8.278 23.803 1.00 44.92 134 LEU A O 1
ATOM 1006 N N . GLU A 1 133 ? -64.025 -8.966 22.895 1.00 53.82 135 GLU A N 1
ATOM 1007 C CA . GLU A 1 133 ? -64.538 -10.164 22.230 1.00 55.77 135 GLU A CA 1
ATOM 1008 C C . GLU A 1 133 ? -65.392 -11.064 23.103 1.00 54.28 135 GLU A C 1
ATOM 1009 O O . GLU A 1 133 ? -66.542 -11.334 22.783 1.00 56.07 135 GLU A O 1
ATOM 1015 N N . ASN A 1 134 ? -64.823 -11.541 24.200 1.00 58.33 136 ASN A N 1
ATOM 1016 C CA . ASN A 1 134 ? -65.556 -12.418 25.093 1.00 58.68 136 ASN A CA 1
ATOM 1017 C C . ASN A 1 134 ? -66.865 -11.799 25.555 1.00 56.61 136 ASN A C 1
ATOM 1018 O O . ASN A 1 134 ? -67.865 -12.503 25.688 1.00 57.63 136 ASN A O 1
ATOM 1023 N N . SER A 1 135 ? -66.872 -10.488 25.791 1.00 45.80 137 SER A N 1
ATOM 1024 C CA . SER A 1 135 ? -68.096 -9.846 26.252 1.00 44.56 137 SER A CA 1
ATOM 1025 C C . SER A 1 135 ? -69.111 -9.769 25.126 1.00 43.29 137 SER A C 1
ATOM 1026 O O . SER A 1 135 ? -70.312 -9.886 25.374 1.00 40.16 137 SER A O 1
ATOM 1029 N N . LYS A 1 136 ? -68.643 -9.591 23.892 1.00 40.72 138 LYS A N 1
ATOM 1030 C CA . LYS A 1 136 ? -69.577 -9.530 22.770 1.00 44.34 138 LYS A CA 1
ATOM 1031 C C . LYS A 1 136 ? -70.216 -10.915 22.614 1.00 46.16 138 LYS A C 1
ATOM 1032 O O . LYS A 1 136 ? -71.440 -11.042 22.572 1.00 44.43 138 LYS A O 1
ATOM 1038 N N . ARG A 1 137 ? -69.372 -11.943 22.547 1.00 53.04 139 ARG A N 1
ATOM 1039 C CA . ARG A 1 137 ? -69.838 -13.313 22.406 1.00 55.27 139 ARG A CA 1
ATOM 1040 C C . ARG A 1 137 ? -70.888 -13.631 23.460 1.00 55.21 139 ARG A C 1
ATOM 1041 O O . ARG A 1 137 ? -72.010 -14.005 23.125 1.00 55.55 139 ARG A O 1
ATOM 1049 N N . LYS A 1 138 ? -70.528 -13.470 24.731 1.00 51.05 140 LYS A N 1
ATOM 1050 C CA . LYS A 1 138 ? -71.453 -13.736 25.825 1.00 49.43 140 LYS A CA 1
ATOM 1051 C C . LYS A 1 138 ? -72.757 -12.943 25.681 1.00 48.68 140 LYS A C 1
ATOM 1052 O O . LYS A 1 138 ? -73.800 -13.367 26.177 1.00 48.33 140 LYS A O 1
ATOM 1058 N N . PHE A 1 139 ? -72.706 -11.795 25.006 1.00 48.77 141 PHE A N 1
ATOM 1059 C CA . PHE A 1 139 ? -73.909 -10.974 24.824 1.00 47.24 141 PHE A CA 1
ATOM 1060 C C . PHE A 1 139 ? -74.800 -11.580 23.760 1.00 47.81 141 PHE A C 1
ATOM 1061 O O . PHE A 1 139 ? -76.027 -11.577 23.881 1.00 45.56 141 PHE A O 1
ATOM 1069 N N . GLU A 1 140 ? -74.157 -12.072 22.706 1.00 54.14 142 GLU A N 1
ATOM 1070 C CA . GLU A 1 140 ? -74.847 -12.684 21.584 1.00 57.12 142 GLU A CA 1
ATOM 1071 C C . GLU A 1 140 ? -75.610 -13.920 22.041 1.00 57.31 142 GLU A C 1
ATOM 1072 O O . GLU A 1 140 ? -76.828 -13.980 21.903 1.00 57.27 142 GLU A O 1
ATOM 1078 N N . ARG A 1 141 ? -74.897 -14.891 22.607 1.00 51.60 143 ARG A N 1
ATOM 1079 C CA . ARG A 1 141 ? -75.534 -16.114 23.071 1.00 53.70 143 ARG A CA 1
ATOM 1080 C C . ARG A 1 141 ? -76.660 -15.797 24.053 1.00 53.86 143 ARG A C 1
ATOM 1081 O O . ARG A 1 141 ? -77.735 -16.396 23.993 1.00 55.18 143 ARG A O 1
ATOM 1089 N N . ASP A 1 142 ? -76.418 -14.847 24.948 1.00 46.43 144 ASP A N 1
ATOM 1090 C CA . ASP A 1 142 ? -77.429 -14.458 25.924 1.00 45.28 144 ASP A CA 1
ATOM 1091 C C . ASP A 1 142 ? -78.646 -13.878 25.226 1.00 43.48 144 ASP A C 1
ATOM 1092 O O . ASP A 1 142 ? -79.770 -14.021 25.708 1.00 42.82 144 ASP A O 1
ATOM 1097 N N . CYS A 1 143 ? -78.422 -13.225 24.090 1.00 39.97 145 CYS A N 1
ATOM 1098 C CA . CYS A 1 143 ? -79.522 -12.650 23.327 1.00 42.08 145 CYS A CA 1
ATOM 1099 C C . CYS A 1 143 ? -80.360 -13.754 22.713 1.00 43.03 145 CYS A C 1
ATOM 1100 O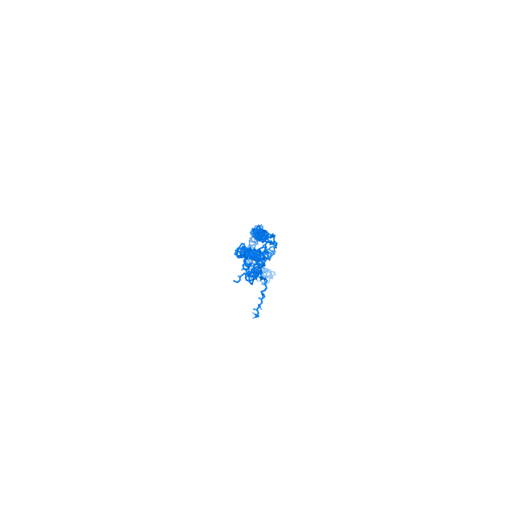 O . CYS A 1 143 ? -81.592 -13.706 22.767 1.00 43.11 145 CYS A O 1
ATOM 1103 N N . ARG A 1 144 ? -79.686 -14.744 22.125 1.00 54.20 146 ARG A N 1
ATOM 1104 C CA . ARG A 1 144 ? -80.370 -15.871 21.514 1.00 56.17 146 ARG A CA 1
ATOM 1105 C C . ARG A 1 144 ? -81.244 -16.598 22.529 1.00 56.15 146 ARG A C 1
ATOM 1106 O O . ARG A 1 144 ? -82.420 -16.827 22.262 1.00 55.20 146 ARG A O 1
ATOM 1114 N N . GLU A 1 145 ? -80.689 -16.949 23.689 1.00 56.74 147 GLU A N 1
ATOM 1115 C CA . GLU A 1 145 ? -81.473 -17.637 24.715 1.00 58.18 147 GLU A CA 1
ATOM 1116 C C . GLU A 1 145 ? -82.756 -16.869 25.013 1.00 57.67 147 GLU A C 1
ATOM 1117 O O . GLU A 1 145 ? -83.854 -17.426 24.960 1.00 57.09 147 GLU A O 1
ATOM 1123 N N . ALA A 1 146 ? -82.608 -15.585 25.327 1.00 59.63 148 ALA A N 1
ATOM 1124 C CA . ALA A 1 146 ? -83.753 -14.737 25.642 1.00 58.01 148 ALA A CA 1
ATOM 1125 C C . ALA A 1 146 ? -84.783 -14.801 24.523 1.00 56.69 148 ALA A C 1
ATOM 1126 O O . ALA A 1 146 ? -85.987 -14.747 24.765 1.00 56.55 148 ALA A O 1
ATOM 1128 N N . GLU A 1 147 ? -84.302 -14.912 23.292 1.00 54.79 149 GLU A N 1
ATOM 1129 C CA . GLU A 1 147 ? -85.195 -14.983 22.148 1.00 56.92 149 GLU A CA 1
ATOM 1130 C C . GLU A 1 147 ? -85.863 -16.359 22.066 1.00 54.68 149 GLU A C 1
ATOM 1131 O O . GLU A 1 147 ? -87.065 -16.459 21.825 1.00 53.75 149 GLU A O 1
ATOM 1137 N N . LYS A 1 148 ? -85.083 -17.413 22.286 1.00 57.41 150 LYS A N 1
ATOM 1138 C CA . LYS A 1 148 ? -85.629 -18.754 22.236 1.00 55.81 150 LYS A CA 1
ATOM 1139 C C . LYS A 1 148 ? -86.618 -18.946 23.380 1.00 54.48 150 LYS A C 1
ATOM 1140 O O . LYS A 1 148 ? -87.628 -19.638 23.225 1.00 52.57 150 LYS A O 1
ATOM 1146 N N . ALA A 1 149 ? -86.352 -18.304 24.516 1.00 48.06 151 ALA A N 1
ATOM 1147 C CA . ALA A 1 149 ? -87.245 -18.427 25.658 1.00 45.83 151 ALA A CA 1
ATOM 1148 C C . ALA A 1 149 ? -88.478 -17.557 25.470 1.00 44.73 151 ALA A C 1
ATOM 1149 O O . ALA A 1 149 ? -89.520 -17.824 26.057 1.00 44.72 151 ALA A O 1
ATOM 1151 N N . ALA A 1 150 ? -88.371 -16.516 24.650 1.00 39.38 152 ALA A N 1
ATOM 1152 C CA . ALA A 1 150 ? -89.525 -15.645 24.421 1.00 40.28 152 ALA A CA 1
ATOM 1153 C C . ALA A 1 150 ? -90.512 -16.308 23.446 1.00 40.55 152 ALA A C 1
ATOM 1154 O O . ALA A 1 150 ? -91.731 -16.166 23.587 1.00 38.89 152 ALA A O 1
ATOM 1156 N N . GLN A 1 151 ? -89.971 -17.023 22.459 1.00 48.82 153 GLN A N 1
ATOM 1157 C CA . GLN A 1 151 ? -90.783 -17.731 21.470 1.00 51.55 153 GLN A CA 1
ATOM 1158 C C . GLN A 1 151 ? -91.570 -18.851 22.174 1.00 50.62 153 GLN A C 1
ATOM 1159 O O . GLN A 1 151 ? -92.711 -19.138 21.818 1.00 53.09 153 GLN A O 1
ATOM 1165 N N . THR A 1 152 ? -90.955 -19.472 23.180 1.00 45.79 154 THR A N 1
ATOM 1166 C CA . THR A 1 152 ? -91.597 -20.542 23.942 1.00 41.07 154 THR A CA 1
ATOM 1167 C C . THR A 1 152 ? -92.726 -19.991 24.787 1.00 40.37 154 THR A C 1
ATOM 1168 O O . THR A 1 152 ? -93.851 -20.468 24.705 1.00 40.76 154 THR A O 1
ATOM 1172 N N . ALA A 1 153 ? -92.428 -18.987 25.605 1.00 36.42 155 ALA A N 1
ATOM 1173 C CA . ALA A 1 153 ? -93.448 -18.376 26.456 1.00 33.68 155 ALA A CA 1
ATOM 1174 C C . ALA A 1 153 ? -94.600 -17.837 25.616 1.00 32.32 155 ALA A C 1
ATOM 1175 O O . ALA A 1 153 ? -95.778 -17.942 25.994 1.00 30.81 155 ALA A O 1
ATOM 1177 N N . GLU A 1 154 ? -94.256 -17.249 24.478 1.00 37.89 156 GLU A N 1
ATOM 1178 C CA . GLU A 1 154 ? -95.251 -16.671 23.571 1.00 42.69 156 GLU A CA 1
ATOM 1179 C C . GLU A 1 154 ? -96.242 -17.729 23.087 1.00 41.74 156 GLU A C 1
ATOM 1180 O O . GLU A 1 154 ? -97.459 -17.608 23.283 1.00 42.13 156 GLU A O 1
ATOM 1186 N N . ARG A 1 155 ? -95.707 -18.768 22.455 1.00 41.93 157 ARG A N 1
ATOM 1187 C CA . ARG A 1 155 ? -96.519 -19.854 21.937 1.00 40.90 157 ARG A CA 1
ATOM 1188 C C . ARG A 1 155 ? -97.486 -20.434 22.976 1.00 39.92 157 ARG A C 1
ATOM 1189 O O . ARG A 1 155 ? -98.645 -20.700 22.661 1.00 41.26 157 ARG A O 1
ATOM 1197 N N . LEU A 1 156 ? -97.037 -20.640 24.210 1.00 34.86 158 LEU A N 1
ATOM 1198 C CA . LEU A 1 156 ? -97.950 -21.172 25.228 1.00 34.64 158 LEU A CA 1
ATOM 1199 C C . LEU A 1 156 ? -98.995 -20.127 25.570 1.00 35.09 158 LEU A C 1
ATOM 1200 O O . LEU A 1 156 ? -100.155 -20.446 25.863 1.00 33.10 158 LEU A O 1
ATOM 1205 N N . ASP A 1 157 ? -98.577 -18.865 25.537 1.00 37.90 159 ASP A N 1
ATOM 1206 C CA . ASP A 1 157 ? -99.492 -17.766 25.844 1.00 40.29 159 ASP A CA 1
ATOM 1207 C C . ASP A 1 157 ? -100.649 -17.772 24.843 1.00 40.04 159 ASP A C 1
ATOM 1208 O O . ASP A 1 157 ? -101.767 -17.414 25.192 1.00 39.13 159 ASP A O 1
ATOM 1213 N N . GLN A 1 158 ? -100.376 -18.187 23.606 1.00 47.44 160 GLN A N 1
ATOM 1214 C CA . GLN A 1 158 ? -101.399 -18.239 22.563 1.00 50.11 160 GLN A CA 1
ATOM 1215 C C . GLN A 1 158 ? -102.176 -19.556 22.538 1.00 49.21 160 GLN A C 1
ATOM 1216 O O . GLN A 1 158 ? -103.212 -19.658 21.888 1.00 51.07 160 GLN A O 1
ATOM 1222 N N . ASP A 1 159 ? -101.671 -20.560 23.243 1.00 39.30 161 ASP A N 1
ATOM 1223 C CA . ASP A 1 159 ? -102.309 -21.868 23.304 1.00 34.96 161 ASP A CA 1
ATOM 1224 C C . ASP A 1 159 ? -103.452 -21.870 24.308 1.00 33.60 161 ASP A C 1
ATOM 1225 O O . ASP A 1 159 ? -103.247 -21.971 25.521 1.00 30.28 161 ASP A O 1
ATOM 1230 N N . ILE A 1 160 ? -104.671 -21.778 23.798 1.00 37.27 162 ILE A N 1
ATOM 1231 C CA . ILE A 1 160 ? -105.827 -21.745 24.664 1.00 39.42 162 ILE A CA 1
ATOM 1232 C C . ILE A 1 160 ? -105.986 -23.023 25.490 1.00 39.01 162 ILE A C 1
ATOM 1233 O O . ILE A 1 160 ? -106.821 -23.071 26.389 1.00 39.50 162 ILE A O 1
ATOM 1238 N N . ASN A 1 161 ? -105.184 -24.047 25.207 1.00 39.78 163 ASN A N 1
ATOM 1239 C CA . ASN A 1 161 ? -105.297 -25.299 25.959 1.00 40.88 163 ASN A CA 1
ATOM 1240 C C . ASN A 1 161 ? -104.171 -25.532 26.953 1.00 41.19 163 ASN A C 1
ATOM 1241 O O . ASN A 1 161 ? -104.163 -26.552 27.661 1.00 40.51 163 ASN A O 1
ATOM 1246 N N . ALA A 1 162 ? -103.209 -24.610 26.991 1.00 38.53 164 ALA A N 1
ATOM 1247 C CA . ALA A 1 162 ? -102.113 -24.709 27.943 1.00 37.92 164 ALA A CA 1
ATOM 1248 C C . ALA A 1 162 ? -102.753 -24.218 29.238 1.00 38.21 164 ALA A C 1
ATOM 1249 O O . ALA A 1 162 ? -103.838 -23.645 29.195 1.00 42.03 164 ALA A O 1
ATOM 1251 N N . THR A 1 163 ? -102.124 -24.451 30.382 1.00 31.08 165 THR A N 1
ATOM 1252 C CA . THR A 1 163 ? -102.691 -23.982 31.645 1.00 33.05 165 THR A CA 1
ATOM 1253 C C . THR A 1 163 ? -102.066 -22.631 31.997 1.00 34.90 165 THR A C 1
ATOM 1254 O O . THR A 1 163 ? -101.100 -22.213 31.365 1.00 33.54 165 THR A O 1
ATOM 1258 N N . LYS A 1 164 ? -102.590 -21.955 33.013 1.00 41.57 166 LYS A N 1
ATOM 1259 C CA . LYS A 1 164 ? -102.013 -20.671 33.382 1.00 42.26 166 LYS A CA 1
ATOM 1260 C C . LYS A 1 164 ? -100.624 -20.909 33.931 1.00 45.69 166 LYS A C 1
ATOM 1261 O O . LYS A 1 164 ? -99.740 -20.065 33.788 1.00 47.45 166 LYS A O 1
ATOM 1267 N N . ALA A 1 165 ? -100.431 -22.078 34.539 1.00 46.03 167 ALA A N 1
ATOM 1268 C CA . ALA A 1 165 ? -99.143 -22.446 35.126 1.00 47.67 167 ALA A CA 1
ATOM 1269 C C . ALA A 1 165 ? -98.071 -22.596 34.051 1.00 48.37 167 ALA A C 1
ATOM 1270 O O . ALA A 1 165 ? -96.935 -22.165 34.244 1.00 50.56 167 ALA A O 1
ATOM 1272 N N . ASP A 1 166 ? -98.435 -23.214 32.926 1.00 42.79 168 ASP A N 1
ATOM 1273 C CA . ASP A 1 166 ? -97.515 -23.394 31.803 1.00 42.61 168 ASP A CA 1
ATOM 1274 C C . ASP A 1 166 ? -97.007 -22.044 31.295 1.00 40.49 168 ASP A C 1
ATOM 1275 O O . ASP A 1 166 ? -95.834 -21.891 31.003 1.00 39.87 168 ASP A O 1
ATOM 1280 N N . VAL A 1 167 ? -97.911 -21.079 31.171 1.00 33.08 169 VAL A N 1
ATOM 1281 C CA . VAL A 1 167 ? -97.570 -19.760 30.674 1.00 35.49 169 VAL A CA 1
ATOM 1282 C C . VAL A 1 167 ? -96.674 -19.025 31.672 1.00 36.92 169 VAL A C 1
ATOM 1283 O O . VAL A 1 167 ? -95.613 -18.507 31.304 1.00 35.09 169 VAL A O 1
ATOM 1287 N N . GLU A 1 168 ? -97.107 -19.010 32.931 1.00 51.34 170 GLU A N 1
ATOM 1288 C CA . GLU A 1 168 ? -96.387 -18.364 34.023 1.00 54.26 170 GLU A CA 1
ATOM 1289 C C . GLU A 1 168 ? -94.945 -18.853 34.131 1.00 53.80 170 GLU A C 1
ATOM 1290 O O . GLU A 1 168 ? -94.019 -18.054 34.262 1.00 54.12 170 GLU A O 1
ATOM 1296 N N . LYS A 1 169 ? -94.768 -20.169 34.076 1.00 49.49 171 LYS A N 1
ATOM 1297 C CA . LYS A 1 169 ? -93.451 -20.782 34.173 1.00 48.44 171 LYS A CA 1
ATOM 1298 C C . LYS A 1 169 ? -92.562 -20.370 33.010 1.00 47.48 171 LYS A C 1
ATOM 1299 O O . LYS A 1 169 ? -91.413 -19.946 33.198 1.00 46.34 171 LYS A O 1
ATOM 1305 N N . ALA A 1 170 ? -93.092 -20.502 31.801 1.00 39.12 172 ALA A N 1
ATOM 1306 C CA . ALA A 1 170 ? -92.328 -20.144 30.621 1.00 39.30 172 ALA A CA 1
ATOM 1307 C C . ALA A 1 170 ? -92.023 -18.640 30.579 1.00 40.72 172 ALA A C 1
ATOM 1308 O O . ALA A 1 170 ? -90.988 -18.234 30.058 1.00 39.06 172 ALA A O 1
ATOM 1310 N N . LYS A 1 171 ? -92.932 -17.821 31.105 1.00 50.38 173 LYS A N 1
ATOM 1311 C CA . LYS A 1 171 ? -92.717 -16.383 31.118 1.00 54.05 173 LYS A CA 1
ATOM 1312 C C . LYS A 1 171 ? -91.608 -16.033 32.094 1.00 55.36 173 LYS A C 1
ATOM 1313 O O . LYS A 1 171 ? -90.801 -15.144 31.833 1.00 55.79 173 LYS A O 1
ATOM 1319 N N . GLN A 1 172 ? -91.564 -16.744 33.216 1.00 58.17 174 GLN A N 1
ATOM 1320 C CA . GLN A 1 172 ? -90.527 -16.508 34.202 1.00 58.36 174 GLN A CA 1
ATOM 1321 C C . GLN A 1 172 ? -89.166 -16.738 33.560 1.00 57.69 174 GLN A C 1
ATOM 1322 O O . GLN A 1 172 ? -88.270 -15.895 33.650 1.00 57.70 174 GLN A O 1
ATOM 1328 N N . GLN A 1 173 ? -89.021 -17.877 32.896 1.00 45.52 175 GLN A N 1
ATOM 1329 C CA . GLN A 1 173 ? -87.775 -18.208 32.230 1.00 44.98 175 GLN A CA 1
ATOM 1330 C C . GLN A 1 173 ? -87.400 -17.145 31.198 1.00 44.93 175 GLN A C 1
ATOM 1331 O O . GLN A 1 173 ? -86.219 -16.881 30.984 1.00 44.12 175 GLN A O 1
ATOM 1337 N N . ALA A 1 174 ? -88.398 -16.536 30.563 1.00 51.29 176 ALA A N 1
ATOM 1338 C CA . ALA A 1 174 ? -88.132 -15.517 29.553 1.00 52.25 176 ALA A CA 1
ATOM 1339 C C . ALA A 1 174 ? -87.666 -14.214 30.191 1.00 53.83 176 ALA A C 1
ATOM 1340 O O . ALA A 1 174 ? -86.668 -13.635 29.763 1.00 53.38 176 ALA A O 1
ATOM 1342 N N . HIS A 1 175 ? -88.389 -13.754 31.209 1.00 58.08 177 HIS A N 1
ATOM 1343 C CA . HIS A 1 175 ? -88.012 -12.524 31.904 1.00 59.56 177 HIS A CA 1
ATOM 1344 C C . HIS A 1 175 ? -86.609 -12.679 32.462 1.00 57.79 177 HIS A C 1
ATOM 1345 O O . HIS A 1 175 ? -85.803 -11.749 32.411 1.00 57.21 177 HIS A O 1
ATOM 1352 N N . LEU A 1 176 ? -86.331 -13.869 32.992 1.00 48.64 178 LEU A N 1
ATOM 1353 C CA . LEU A 1 176 ? -85.032 -14.188 33.570 1.00 47.03 178 LEU A CA 1
ATOM 1354 C C . LEU A 1 176 ? -83.939 -14.066 32.524 1.00 46.39 178 LEU A C 1
ATOM 1355 O O . LEU A 1 176 ? -82.916 -13.422 32.757 1.00 47.36 178 LEU A O 1
ATOM 1360 N N . ARG A 1 177 ? -84.148 -14.694 31.373 1.00 44.38 179 ARG A N 1
ATOM 1361 C CA . ARG A 1 177 ? -83.166 -14.636 30.295 1.00 43.91 179 ARG A CA 1
ATOM 1362 C C . ARG A 1 177 ? -83.091 -13.240 29.691 1.00 44.22 179 ARG A C 1
ATOM 1363 O O . ARG A 1 177 ? -82.075 -12.857 29.124 1.00 43.03 179 ARG A O 1
ATOM 1371 N N . SER A 1 178 ? -84.176 -12.486 29.807 1.00 43.90 180 SER A N 1
ATOM 1372 C CA . SER A 1 178 ? -84.205 -11.138 29.280 1.00 46.93 180 SER A CA 1
ATOM 1373 C C . SER A 1 178 ? -83.267 -10.276 30.113 1.00 48.08 180 SER A C 1
ATOM 1374 O O . SER A 1 178 ? -82.479 -9.510 29.565 1.00 48.03 180 SER A O 1
ATOM 1377 N N . HIS A 1 179 ? -83.345 -10.411 31.435 1.00 58.29 181 HIS A N 1
ATOM 1378 C CA . HIS A 1 179 ? -82.488 -9.633 32.327 1.00 58.88 181 HIS A CA 1
ATOM 1379 C C . HIS A 1 179 ? -81.020 -9.973 32.142 1.00 57.85 181 HIS A C 1
ATOM 1380 O O . HIS A 1 179 ? -80.160 -9.089 32.167 1.00 56.96 181 HIS A O 1
ATOM 1395 N N . ALA A 1 181 ? -79.639 -10.988 29.442 1.00 43.91 183 ALA A N 1
ATOM 1396 C CA . ALA A 1 181 ? -79.198 -10.435 28.168 1.00 44.69 183 ALA A CA 1
ATOM 1397 C C . ALA A 1 181 ? -78.935 -8.945 28.345 1.00 44.11 183 ALA A C 1
ATOM 1398 O O . ALA A 1 181 ? -78.048 -8.379 27.709 1.00 44.10 183 ALA A O 1
ATOM 1400 N N . GLU A 1 182 ? -79.706 -8.312 29.220 1.00 44.88 184 GLU A N 1
ATOM 1401 C CA . GLU A 1 182 ? -79.540 -6.888 29.481 1.00 47.83 184 GLU A CA 1
ATOM 1402 C C . GLU A 1 182 ? -78.211 -6.647 30.199 1.00 46.77 184 GLU A C 1
ATOM 1403 O O . GLU A 1 182 ? -77.436 -5.763 29.823 1.00 44.85 184 GLU A O 1
ATOM 1409 N N . GLU A 1 183 ? -77.952 -7.452 31.225 1.00 51.53 185 GLU A N 1
ATOM 1410 C CA . GLU A 1 183 ? -76.728 -7.348 31.998 1.00 51.93 185 GLU A CA 1
ATOM 1411 C C . GLU A 1 183 ? -75.529 -7.598 31.092 1.00 53.28 185 GLU A C 1
ATOM 1412 O O . GLU A 1 183 ? -74.531 -6.870 31.131 1.00 54.42 185 GLU A O 1
ATOM 1418 N N . SER A 1 184 ? -75.628 -8.632 30.269 1.00 50.27 186 SER A N 1
ATOM 1419 C CA . SER A 1 184 ? -74.555 -8.971 29.357 1.00 50.30 186 SER A CA 1
ATOM 1420 C C . SER A 1 184 ? -74.342 -7.848 28.338 1.00 48.68 186 SER A C 1
ATOM 1421 O O . SER A 1 184 ? -73.223 -7.607 27.895 1.00 48.16 186 SER A O 1
ATOM 1424 N N . LYS A 1 185 ? -75.420 -7.166 27.968 1.00 44.71 187 LYS A N 1
ATOM 1425 C CA . LYS A 1 185 ? -75.342 -6.061 27.015 1.00 45.30 187 LYS A CA 1
ATOM 1426 C C . LYS A 1 185 ? -74.516 -4.922 27.633 1.00 45.27 187 LYS A C 1
ATOM 1427 O O . LYS A 1 185 ? -73.631 -4.359 26.982 1.00 44.87 187 LYS A O 1
ATOM 1433 N N . ASN A 1 186 ? -74.808 -4.592 28.892 1.00 45.88 188 ASN A N 1
ATOM 1434 C CA . ASN A 1 186 ? -74.099 -3.522 29.600 1.00 45.99 188 ASN A CA 1
ATOM 1435 C C . ASN A 1 186 ? -72.592 -3.776 29.744 1.00 46.11 188 ASN A C 1
ATOM 1436 O O . ASN A 1 186 ? -71.796 -2.848 29.637 1.00 44.79 188 ASN A O 1
ATOM 1441 N N . GLU A 1 187 ? -72.198 -5.028 29.975 1.00 48.23 189 GLU A N 1
ATOM 1442 C CA . GLU A 1 187 ? -70.784 -5.356 30.112 1.00 48.92 189 GLU A CA 1
ATOM 1443 C C . GLU A 1 187 ? -70.125 -5.330 28.734 1.00 48.40 189 GLU A C 1
ATOM 1444 O O . GLU A 1 187 ? -68.934 -5.046 28.592 1.00 47.54 189 GLU A O 1
ATOM 1450 N N . TYR A 1 188 ? -70.904 -5.621 27.706 1.00 46.96 190 TYR A N 1
ATOM 1451 C CA . TYR A 1 188 ? -70.355 -5.573 26.365 1.00 46.59 190 TYR A CA 1
ATOM 1452 C C . TYR A 1 188 ? -70.116 -4.095 26.051 1.00 45.94 190 TYR A C 1
ATOM 1453 O O . TYR A 1 188 ? -69.046 -3.725 25.577 1.00 44.09 190 TYR A O 1
ATOM 1462 N N . ALA A 1 189 ? -71.112 -3.262 26.349 1.00 49.83 191 ALA A N 1
ATOM 1463 C CA . ALA A 1 189 ? -71.026 -1.821 26.099 1.00 50.55 191 ALA A CA 1
ATOM 1464 C C . ALA A 1 189 ? -69.854 -1.193 26.836 1.00 50.64 191 ALA A C 1
ATOM 1465 O O . ALA A 1 189 ? -69.028 -0.520 26.222 1.00 52.73 191 ALA A O 1
ATOM 1467 N N . ALA A 1 190 ? -69.774 -1.411 28.146 1.00 50.62 192 ALA A N 1
ATOM 1468 C CA . ALA A 1 190 ? -68.677 -0.849 28.929 1.00 50.96 192 ALA A CA 1
ATOM 1469 C C . ALA A 1 190 ? -67.350 -1.281 28.318 1.00 51.88 192 ALA A C 1
ATOM 1470 O O . ALA A 1 190 ? -66.441 -0.465 28.128 1.00 54.58 192 ALA A O 1
ATOM 1472 N N . GLN A 1 191 ? -67.243 -2.567 27.997 1.00 40.95 193 GLN A N 1
ATOM 1473 C CA . GLN A 1 191 ? -66.025 -3.089 27.398 1.00 40.30 193 GLN A CA 1
ATOM 1474 C C . GLN A 1 191 ? -65.712 -2.372 26.101 1.00 39.14 193 GLN A C 1
ATOM 1475 O O . GLN A 1 191 ? -64.557 -2.058 25.823 1.00 40.62 193 GLN A O 1
ATOM 1481 N N . LEU A 1 192 ? -66.734 -2.126 25.294 1.00 41.84 194 LEU A N 1
ATOM 1482 C CA . LEU A 1 192 ? -66.512 -1.451 24.020 1.00 42.42 194 LEU A CA 1
ATOM 1483 C C . LEU A 1 192 ? -65.926 -0.052 24.249 1.00 41.71 194 LEU A C 1
ATOM 1484 O O . LEU A 1 192 ? -64.901 0.302 23.664 1.00 41.99 194 LEU A O 1
ATOM 1489 N N . GLN A 1 193 ? -66.573 0.726 25.114 1.00 37.82 195 GLN A N 1
ATOM 1490 C CA . GLN A 1 193 ? -66.117 2.072 25.429 1.00 40.06 195 GLN A CA 1
ATOM 1491 C C . GLN A 1 193 ? -64.672 2.007 25.923 1.00 39.67 195 GLN A C 1
ATOM 1492 O O . GLN A 1 193 ? -63.829 2.794 25.512 1.00 40.91 195 GLN A O 1
ATOM 1498 N N . ARG A 1 194 ? -64.396 1.055 26.808 1.00 41.93 196 ARG A N 1
ATOM 1499 C CA . ARG A 1 194 ? -63.060 0.869 27.365 1.00 41.36 196 ARG A CA 1
ATOM 1500 C C . ARG A 1 194 ? -62.052 0.592 26.263 1.00 41.04 196 ARG A C 1
ATOM 1501 O O . ARG A 1 194 ? -60.983 1.221 26.206 1.00 40.07 196 ARG A O 1
ATOM 1509 N N . PHE A 1 195 ? -62.389 -0.340 25.375 1.00 42.70 197 PHE A N 1
ATOM 1510 C CA . PHE A 1 195 ? -61.469 -0.685 24.294 1.00 39.85 197 PHE A CA 1
ATOM 1511 C C . PHE A 1 195 ? -61.228 0.448 23.321 1.00 37.32 197 PHE A C 1
ATOM 1512 O O . PHE A 1 195 ? -60.099 0.692 22.920 1.00 35.32 197 PHE A O 1
ATOM 1520 N N . ASN A 1 196 ? -62.290 1.121 22.915 1.00 34.53 198 ASN A N 1
ATOM 1521 C CA . ASN A 1 196 ? -62.122 2.203 21.959 1.00 39.56 198 ASN A CA 1
ATOM 1522 C C . ASN A 1 196 ? -61.215 3.331 22.433 1.00 38.87 198 ASN A C 1
ATOM 1523 O O . ASN A 1 196 ? -60.411 3.836 21.658 1.00 41.63 198 ASN A O 1
ATOM 1528 N N . ARG A 1 197 ? -61.315 3.697 23.708 1.00 44.00 199 ARG A N 1
ATOM 1529 C CA . ARG A 1 197 ? -60.463 4.744 24.256 1.00 45.74 199 ARG A CA 1
ATOM 1530 C C . ARG A 1 197 ? -59.014 4.286 24.191 1.00 44.13 199 ARG A C 1
ATOM 1531 O O . ARG A 1 197 ? -58.154 4.973 23.643 1.00 43.42 199 ARG A O 1
ATOM 1539 N N . ASP A 1 198 ? -58.754 3.108 24.744 1.00 37.37 200 ASP A N 1
ATOM 1540 C CA . ASP A 1 198 ? -57.408 2.544 24.767 1.00 35.47 200 ASP A CA 1
ATOM 1541 C C . ASP A 1 198 ? -56.803 2.489 23.379 1.00 32.87 200 ASP A C 1
ATOM 1542 O O . ASP A 1 198 ? -55.650 2.879 23.177 1.00 32.36 200 ASP A O 1
ATOM 1547 N N . GLN A 1 199 ? -57.578 2.002 22.415 1.00 37.35 201 GLN A N 1
ATOM 1548 C CA . GLN A 1 199 ? -57.085 1.897 21.045 1.00 37.08 201 GLN A CA 1
ATOM 1549 C C . GLN A 1 199 ? -56.749 3.278 20.521 1.00 37.14 201 GLN A C 1
ATOM 1550 O O . GLN A 1 199 ? -55.690 3.466 19.913 1.00 32.90 201 GLN A O 1
ATOM 1556 N N . ALA A 1 200 ? -57.661 4.234 20.730 1.00 40.94 202 ALA A N 1
ATOM 1557 C CA . ALA A 1 200 ? -57.432 5.611 20.277 1.00 42.49 202 ALA A CA 1
ATOM 1558 C C . ALA A 1 200 ? -56.133 6.141 20.886 1.00 41.87 202 ALA A C 1
ATOM 1559 O O . ALA A 1 200 ? -55.255 6.633 20.178 1.00 42.64 202 ALA A O 1
ATOM 1561 N N . HIS A 1 201 ? -56.007 6.013 22.202 1.00 39.26 203 HIS A N 1
ATOM 1562 C CA . HIS A 1 201 ? -54.814 6.471 22.916 1.00 40.27 203 HIS A CA 1
ATOM 1563 C C . HIS A 1 201 ? -53.570 5.742 22.415 1.00 40.20 203 HIS A C 1
ATOM 1564 O O . HIS A 1 201 ? -52.487 6.325 22.304 1.00 39.55 203 HIS A O 1
ATOM 1571 N N . PHE A 1 202 ? -53.742 4.461 22.109 1.00 44.44 204 PHE A N 1
ATOM 1572 C CA . PHE A 1 202 ? -52.656 3.625 21.615 1.00 42.45 204 PHE A CA 1
ATOM 1573 C C . PHE A 1 202 ? -52.041 4.200 20.353 1.00 43.40 204 PHE A C 1
ATOM 1574 O O . PHE A 1 202 ? -50.832 4.267 20.225 1.00 46.50 204 PHE A O 1
ATOM 1582 N N . TYR A 1 203 ? -52.882 4.593 19.407 1.00 41.45 205 TYR A N 1
ATOM 1583 C CA . TYR A 1 203 ? -52.385 5.143 18.154 1.00 42.19 205 TYR A CA 1
ATOM 1584 C C . TYR A 1 203 ? -52.067 6.632 18.210 1.00 41.38 205 TYR A C 1
ATOM 1585 O O . TYR A 1 203 ? -51.256 7.121 17.428 1.00 40.10 205 TYR A O 1
ATOM 1594 N N . PHE A 1 204 ? -52.689 7.359 19.130 1.00 40.19 206 PHE A N 1
ATOM 1595 C CA . PHE A 1 204 ? -52.426 8.785 19.205 1.00 40.19 206 PHE A CA 1
ATOM 1596 C C . PHE A 1 204 ? -51.116 9.099 19.908 1.00 39.93 206 PHE A C 1
ATOM 1597 O O . PHE A 1 204 ? -50.297 9.842 19.379 1.00 40.42 206 PHE A O 1
ATOM 1605 N N . SER A 1 205 ? -50.907 8.536 21.094 1.00 37.61 207 SER A N 1
ATOM 1606 C CA . SER A 1 205 ? -49.676 8.818 21.820 1.00 35.32 207 SER A CA 1
ATOM 1607 C C . SER A 1 205 ? -48.764 7.623 22.024 1.00 35.55 207 SER A C 1
ATOM 1608 O O . SER A 1 205 ? -47.574 7.717 21.756 1.00 34.85 207 SER A O 1
ATOM 1611 N N . GLN A 1 206 ? -49.295 6.502 22.508 1.00 35.79 208 GLN A N 1
ATOM 1612 C CA . GLN A 1 206 ? -48.432 5.335 22.746 1.00 36.41 208 GLN A CA 1
ATOM 1613 C C . GLN A 1 206 ? -47.500 4.949 21.597 1.00 37.80 208 GLN A C 1
ATOM 1614 O O . GLN A 1 206 ? -46.283 4.930 21.768 1.00 41.88 208 GLN A O 1
ATOM 1628 N N . PRO A 1 208 ? -46.826 6.720 18.813 1.00 31.44 210 PRO A N 1
ATOM 1629 C CA . PRO A 1 208 ? -45.973 7.843 18.401 1.00 31.07 210 PRO A CA 1
ATOM 1630 C C . PRO A 1 208 ? -44.761 7.980 19.350 1.00 29.17 210 PRO A C 1
ATOM 1631 O O . PRO A 1 208 ? -43.631 8.137 18.903 1.00 28.13 210 PRO A O 1
ATOM 1635 N N . GLN A 1 209 ? -44.995 7.893 20.659 1.00 38.64 211 GLN A N 1
ATOM 1636 C CA . GLN A 1 209 ? -43.898 7.983 21.633 1.00 40.66 211 GLN A CA 1
ATOM 1637 C C . GLN A 1 209 ? -42.808 6.910 21.381 1.00 40.90 211 GLN A C 1
ATOM 1638 O O . GLN A 1 209 ? -41.622 7.163 21.582 1.00 43.21 211 GLN A O 1
ATOM 1644 N N . ILE A 1 210 ? -43.207 5.713 20.952 1.00 37.18 212 ILE A N 1
ATOM 1645 C CA . ILE A 1 210 ? -42.241 4.646 20.670 1.00 37.45 212 ILE A CA 1
ATOM 1646 C C . ILE A 1 210 ? -41.512 4.987 19.390 1.00 36.97 212 ILE A C 1
ATOM 1647 O O . ILE A 1 210 ? -40.297 4.832 19.297 1.00 37.66 212 ILE A O 1
ATOM 1652 N N . PHE A 1 211 ? -42.258 5.461 18.398 1.00 37.64 213 PHE A N 1
ATOM 1653 C CA . PHE A 1 211 ? -41.646 5.842 17.130 1.00 39.98 213 PHE A CA 1
ATOM 1654 C C . PHE A 1 211 ? -40.579 6.901 17.347 1.00 39.08 213 PHE A C 1
ATOM 1655 O O . PHE A 1 211 ? -39.514 6.826 16.763 1.00 41.57 213 PHE A O 1
ATOM 1663 N N . ASP A 1 212 ? -40.857 7.888 18.192 1.00 43.10 214 ASP A N 1
ATOM 1664 C CA . ASP A 1 212 ? -39.874 8.931 18.459 1.00 42.82 214 ASP A CA 1
ATOM 1665 C C . ASP A 1 212 ? -38.566 8.336 18.961 1.00 41.24 214 ASP A C 1
ATOM 1666 O O . ASP A 1 212 ? -37.506 8.650 18.427 1.00 41.59 214 ASP A O 1
ATOM 1671 N N . LYS A 1 213 ? -38.639 7.455 19.959 1.00 40.02 215 LYS A N 1
ATOM 1672 C CA . LYS A 1 213 ? -37.432 6.824 20.511 1.00 40.52 215 LYS A CA 1
ATOM 1673 C C . LYS A 1 213 ? -36.615 6.107 19.454 1.00 41.08 215 LYS A C 1
ATOM 1674 O O . LYS A 1 213 ? -35.393 6.183 19.460 1.00 40.70 215 LYS A O 1
ATOM 1680 N N . LEU A 1 214 ? -37.287 5.401 18.550 1.00 51.94 216 LEU A N 1
ATOM 1681 C CA . LEU A 1 214 ? -36.589 4.674 17.496 1.00 50.31 216 LEU A CA 1
ATOM 1682 C C . LEU A 1 214 ? -36.031 5.660 16.479 1.00 50.76 216 LEU A C 1
ATOM 1683 O O . LEU A 1 214 ? -34.984 5.418 15.887 1.00 49.63 216 LEU A O 1
ATOM 1688 N N . GLN A 1 215 ? -36.718 6.783 16.284 1.00 43.18 217 GLN A N 1
ATOM 1689 C CA . GLN A 1 215 ? -36.239 7.778 15.334 1.00 45.38 217 GLN A CA 1
ATOM 1690 C C . GLN A 1 215 ? -34.984 8.424 15.921 1.00 44.63 217 GLN A C 1
ATOM 1691 O O . GLN A 1 215 ? -33.990 8.657 15.220 1.00 42.54 217 GLN A O 1
ATOM 1697 N N . ASP A 1 216 ? -35.035 8.675 17.226 1.00 41.38 218 ASP A N 1
ATOM 1698 C CA . ASP A 1 216 ? -33.933 9.290 17.948 1.00 42.00 218 ASP A CA 1
ATOM 1699 C C . ASP A 1 216 ? -32.695 8.403 17.921 1.00 41.00 218 ASP A C 1
ATOM 1700 O O . ASP A 1 216 ? -31.580 8.846 17.632 1.00 40.78 218 ASP A O 1
ATOM 1713 N N . ASP A 1 218 ? -32.112 5.877 15.881 1.00 44.97 220 ASP A N 1
ATOM 1714 C CA . ASP A 1 218 ? -31.686 5.661 14.514 1.00 43.27 220 ASP A CA 1
ATOM 1715 C C . ASP A 1 218 ? -30.876 6.841 14.022 1.00 42.07 220 ASP A C 1
ATOM 1716 O O . ASP A 1 218 ? -29.827 6.682 13.395 1.00 41.25 220 ASP A O 1
ATOM 1721 N N . GLU A 1 219 ? -31.345 8.038 14.324 1.00 44.44 221 GLU A N 1
ATOM 1722 C CA . GLU A 1 219 ? -30.614 9.208 13.894 1.00 46.26 221 GLU A CA 1
ATOM 1723 C C . GLU A 1 219 ? -29.250 9.305 14.566 1.00 45.28 221 GLU A C 1
ATOM 1724 O O . GLU A 1 219 ? -28.291 9.758 13.951 1.00 47.42 221 GLU A O 1
ATOM 1730 N N . ARG A 1 220 ? -29.148 8.861 15.814 1.00 53.90 222 ARG A N 1
ATOM 1731 C CA . ARG A 1 220 ? -27.866 8.907 16.518 1.00 54.65 222 ARG A CA 1
ATOM 1732 C C . ARG A 1 220 ? -26.862 7.925 15.914 1.00 54.97 222 ARG A C 1
ATOM 1733 O O . ARG A 1 220 ? -25.672 8.225 15.807 1.00 57.78 222 ARG A O 1
ATOM 1741 N N . ARG A 1 221 ? -27.343 6.752 15.516 1.00 44.13 223 ARG A N 1
ATOM 1742 C CA . ARG A 1 221 ? -26.478 5.746 14.905 1.00 43.47 223 ARG A CA 1
ATOM 1743 C C . ARG A 1 221 ? -26.049 6.264 13.545 1.00 42.71 223 ARG A C 1
ATOM 1744 O O . ARG A 1 221 ? -24.894 6.145 13.168 1.00 43.47 223 ARG A O 1
ATOM 1752 N N . ALA A 1 222 ? -26.990 6.848 12.812 1.00 41.36 224 ALA A N 1
ATOM 1753 C CA . ALA A 1 222 ? -26.694 7.400 11.494 1.00 42.17 224 ALA A CA 1
ATOM 1754 C C . ALA A 1 222 ? -25.621 8.480 11.594 1.00 43.61 224 ALA A C 1
ATOM 1755 O O . ALA A 1 222 ? -24.661 8.482 10.823 1.00 41.74 224 ALA A O 1
ATOM 1757 N N . THR A 1 223 ? -25.779 9.403 12.539 1.00 47.17 225 THR A N 1
ATOM 1758 C CA . THR A 1 223 ? -24.790 10.466 12.701 1.00 48.26 225 THR A CA 1
ATOM 1759 C C . THR A 1 223 ? -23.439 9.853 13.071 1.00 48.49 225 THR A C 1
ATOM 1760 O O . THR A 1 223 ? -22.407 10.170 12.468 1.00 47.85 225 THR A O 1
ATOM 1764 N N . ARG A 1 224 ? -23.453 8.959 14.053 1.00 50.70 226 ARG A N 1
ATOM 1765 C CA . ARG A 1 224 ? -22.234 8.310 14.499 1.00 49.88 226 ARG A CA 1
ATOM 1766 C C . ARG A 1 224 ? -21.595 7.526 13.346 1.00 49.57 226 ARG A C 1
ATOM 1767 O O . ARG A 1 224 ? -20.364 7.504 13.207 1.00 50.60 226 ARG A O 1
ATOM 1775 N N . LEU A 1 225 ? -22.422 6.892 12.511 1.00 47.40 227 LEU A N 1
ATOM 1776 C CA . LEU A 1 225 ? -21.906 6.150 11.364 1.00 45.84 227 LEU A CA 1
ATOM 1777 C C . LEU A 1 225 ? -21.246 7.147 10.414 1.00 47.80 227 LEU A C 1
ATOM 1778 O O . LEU A 1 225 ? -20.273 6.819 9.732 1.00 50.73 227 LEU A O 1
ATOM 1783 N N . GLY A 1 226 ? -21.777 8.369 10.372 1.00 46.91 228 GLY A N 1
ATOM 1784 C CA . GLY A 1 226 ? -21.206 9.388 9.512 1.00 47.01 228 GLY A CA 1
ATOM 1785 C C . GLY A 1 226 ? -19.812 9.773 9.978 1.00 49.81 228 GLY A C 1
ATOM 1786 O O . GLY A 1 226 ? -18.895 9.937 9.167 1.00 48.67 228 GLY A O 1
ATOM 1787 N N . ALA A 1 227 ? -19.644 9.926 11.289 1.00 52.56 229 ALA A N 1
ATOM 1788 C CA . ALA A 1 227 ? -18.348 10.281 11.837 1.00 52.78 229 ALA A CA 1
ATOM 1789 C C . ALA A 1 227 ? -17.379 9.138 11.536 1.00 53.34 229 ALA A C 1
ATOM 1790 O O . ALA A 1 227 ? -16.213 9.364 11.222 1.00 56.10 229 ALA A O 1
ATOM 1792 N N . GLY A 1 228 ? -17.872 7.906 11.623 1.00 52.38 230 GLY A N 1
ATOM 1793 C CA . GLY A 1 228 ? -17.033 6.757 11.327 1.00 50.66 230 GLY A CA 1
ATOM 1794 C C . GLY A 1 228 ? -16.501 6.880 9.912 1.00 51.56 230 GLY A C 1
ATOM 1795 O O . GLY A 1 228 ? -15.332 6.622 9.659 1.00 51.42 230 GLY A O 1
ATOM 1796 N N . TYR A 1 229 ? -17.368 7.278 8.986 1.00 50.40 231 TYR A N 1
ATOM 1797 C CA . TYR A 1 229 ? -16.972 7.469 7.597 1.00 50.20 231 TYR A CA 1
ATOM 1798 C C . TYR A 1 229 ? -15.835 8.475 7.551 1.00 49.47 231 TYR A C 1
ATOM 1799 O O . TYR A 1 229 ? -14.849 8.272 6.848 1.00 48.63 231 TYR A O 1
ATOM 1808 N N . GLY A 1 230 ? -15.981 9.562 8.306 1.00 49.16 232 GLY A N 1
ATOM 1809 C CA . GLY A 1 230 ? -14.951 10.587 8.345 1.00 49.68 232 GLY A CA 1
ATOM 1810 C C . GLY A 1 230 ? -13.581 10.115 8.821 1.00 51.67 232 GLY A C 1
ATOM 1811 O O . GLY A 1 230 ? -12.563 10.527 8.264 1.00 51.26 232 GLY A O 1
ATOM 1812 N N . LEU A 1 231 ? -13.543 9.257 9.842 1.00 50.85 233 LEU A N 1
ATOM 1813 C CA . LEU A 1 231 ? -12.276 8.761 10.372 1.00 51.94 233 LEU A CA 1
ATOM 1814 C C . LEU A 1 231 ? -11.426 8.080 9.308 1.00 53.32 233 LEU A C 1
ATOM 1815 O O . LEU A 1 231 ? -10.206 7.982 9.441 1.00 52.37 233 LEU A O 1
ATOM 1820 N N . LEU A 1 232 ? -12.068 7.620 8.242 1.00 68.54 234 LEU A N 1
ATOM 1821 C CA . LEU A 1 232 ? -11.352 6.953 7.166 1.00 68.19 234 LEU A CA 1
ATOM 1822 C C . LEU A 1 232 ? -10.408 7.931 6.470 1.00 68.91 234 LEU A C 1
ATOM 1823 O O . LEU A 1 232 ? -9.234 7.629 6.271 1.00 67.39 234 LEU A O 1
ATOM 1828 N N . SER A 1 233 ? -10.918 9.106 6.110 1.00 57.80 235 SER A N 1
ATOM 1829 C CA . SER A 1 233 ? -10.100 10.109 5.435 1.00 58.75 235 SER A CA 1
ATOM 1830 C C . SER A 1 233 ? -9.229 10.866 6.430 1.00 59.58 235 SER A C 1
ATOM 1831 O O . SER A 1 233 ? -8.116 11.279 6.108 1.00 60.69 235 SER A O 1
ATOM 1834 N N . GLU A 1 234 ? -9.746 11.046 7.638 1.00 52.28 236 GLU A N 1
ATOM 1835 C CA . GLU A 1 234 ? -9.022 11.748 8.688 1.00 52.82 236 GLU A CA 1
ATOM 1836 C C . GLU A 1 234 ? -7.702 11.055 9.045 1.00 51.56 236 GLU A C 1
ATOM 1837 O O . GLU A 1 234 ? -6.701 11.716 9.300 1.00 49.90 236 GLU A O 1
ATOM 1843 N N . ALA A 1 235 ? -7.706 9.726 9.057 1.00 49.61 237 ALA A N 1
ATOM 1844 C CA . ALA A 1 235 ? -6.512 8.969 9.397 1.0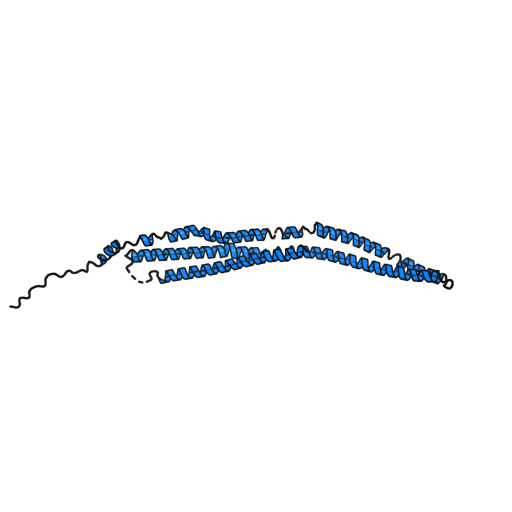0 48.27 237 ALA A CA 1
ATOM 1845 C C . ALA A 1 235 ? -5.472 9.116 8.308 1.00 49.07 237 ALA A C 1
ATOM 1846 O O . ALA A 1 235 ? -4.266 9.055 8.561 1.00 48.82 237 ALA A O 1
ATOM 1848 N N . GLU A 1 236 ? -5.937 9.305 7.084 1.00 54.46 238 GLU A N 1
ATOM 1849 C CA . GLU A 1 236 ? -5.024 9.460 5.968 1.00 55.76 238 GLU A CA 1
ATOM 1850 C C . GLU A 1 236 ? -4.397 10.849 6.068 1.00 56.32 238 GLU A C 1
ATOM 1851 O O . GLU A 1 236 ? -3.176 11.008 5.983 1.00 55.31 238 GLU A O 1
ATOM 1857 N N . LEU A 1 237 ? -5.249 11.851 6.269 1.00 56.99 239 LEU A N 1
ATOM 1858 C CA . LEU A 1 237 ? -4.805 13.235 6.371 1.00 58.98 239 LEU A CA 1
ATOM 1859 C C . LEU A 1 237 ? -3.753 13.453 7.468 1.00 59.60 239 LEU A C 1
ATOM 1860 O O . LEU A 1 237 ? -2.788 14.194 7.271 1.00 59.29 239 LEU A O 1
ATOM 1865 N N . GLU A 1 238 ? -3.933 12.803 8.613 1.00 64.60 240 GLU A N 1
ATOM 1866 C CA . GLU A 1 238 ? -2.995 12.941 9.718 1.00 64.87 240 GLU A CA 1
ATOM 1867 C C . GLU A 1 238 ? -1.562 12.581 9.360 1.00 64.38 240 GLU A C 1
ATOM 1868 O O . GLU A 1 238 ? -0.628 13.229 9.829 1.00 65.87 240 GLU A O 1
ATOM 1874 N N . VAL A 1 239 ? -1.378 11.551 8.541 1.00 55.16 241 VAL A N 1
ATOM 1875 C CA . VAL A 1 239 ? -0.031 11.144 8.161 1.00 53.61 241 VAL A CA 1
ATOM 1876 C C . VAL A 1 239 ? 0.492 11.842 6.905 1.00 54.60 241 VAL A C 1
ATOM 1877 O O . VAL A 1 239 ? 1.656 11.675 6.540 1.00 55.17 241 VAL A O 1
ATOM 1881 N N . VAL A 1 240 ? -0.359 12.628 6.251 1.00 56.40 242 VAL A N 1
ATOM 1882 C CA . VAL A 1 240 ? 0.039 13.337 5.035 1.00 57.85 242 VAL A CA 1
ATOM 1883 C C . VAL A 1 240 ? 1.362 14.100 5.144 1.00 60.30 242 VAL A C 1
ATOM 1884 O O . VAL A 1 240 ? 2.207 14.012 4.251 1.00 59.65 242 VAL A O 1
ATOM 1888 N N . PRO A 1 241 ? 1.546 14.875 6.228 1.00 86.22 243 PRO A N 1
ATOM 1889 C CA . PRO A 1 241 ? 2.768 15.655 6.443 1.00 86.77 243 PRO A CA 1
ATOM 1890 C C . PRO A 1 241 ? 4.049 14.835 6.480 1.00 86.96 243 PRO A C 1
ATOM 1891 O O . PRO A 1 241 ? 5.015 15.157 5.792 1.00 88.07 243 PRO A O 1
ATOM 1895 N N . ILE A 1 242 ? 4.059 13.776 7.282 1.00 65.33 244 ILE A N 1
ATOM 1896 C CA . ILE A 1 242 ? 5.244 12.940 7.394 1.00 65.14 244 ILE A CA 1
ATOM 1897 C C . ILE A 1 242 ? 5.539 12.163 6.125 1.00 64.55 244 ILE A C 1
ATOM 1898 O O . ILE A 1 242 ? 6.697 11.876 5.821 1.00 64.77 244 ILE A O 1
ATOM 1903 N N . ILE A 1 243 ? 4.499 11.809 5.383 1.00 66.72 245 ILE A N 1
ATOM 1904 C CA . ILE A 1 243 ? 4.713 11.085 4.142 1.00 66.92 245 ILE A CA 1
ATOM 1905 C C . ILE A 1 243 ? 5.389 12.055 3.176 1.00 67.20 245 ILE A C 1
ATOM 1906 O O . ILE A 1 243 ? 6.177 11.650 2.323 1.00 67.82 245 ILE A O 1
ATOM 1911 N N . ALA A 1 244 ? 5.086 13.342 3.328 1.00 73.64 246 ALA A N 1
ATOM 1912 C CA . ALA A 1 244 ? 5.689 14.372 2.489 1.00 73.99 246 ALA A CA 1
ATOM 1913 C C . ALA A 1 244 ? 7.155 14.509 2.891 1.00 74.49 246 ALA A C 1
ATOM 1914 O O . ALA A 1 244 ? 8.027 14.706 2.047 1.00 75.49 246 ALA A O 1
ATOM 1916 N N . LYS A 1 245 ? 7.421 14.408 4.189 1.00 67.54 247 LYS A N 1
ATOM 1917 C CA . LYS A 1 245 ? 8.787 14.489 4.690 1.00 68.86 247 LYS A CA 1
ATOM 1918 C C . LYS A 1 245 ? 9.570 13.356 4.044 1.00 68.89 247 LYS A C 1
ATOM 1919 O O . LYS A 1 245 ? 10.698 13.545 3.576 1.00 68.58 247 LYS A O 1
ATOM 1925 N N . CYS A 1 246 ? 8.958 12.174 4.037 1.00 72.56 248 CYS A N 1
ATOM 1926 C CA . CYS A 1 246 ? 9.567 10.987 3.449 1.00 72.64 248 CYS A CA 1
ATOM 1927 C C . CYS A 1 246 ? 9.920 11.213 1.988 1.00 70.89 248 CYS A C 1
ATOM 1928 O O . CYS A 1 246 ? 11.045 10.939 1.567 1.00 70.19 248 CYS A O 1
ATOM 1931 N N . LEU A 1 247 ? 8.962 11.713 1.212 1.00 53.06 249 LEU A N 1
ATOM 1932 C CA . LEU A 1 247 ? 9.218 11.952 -0.198 1.00 53.21 249 LEU A CA 1
ATOM 1933 C C . LEU A 1 247 ? 10.381 12.919 -0.397 1.00 53.93 249 LEU A C 1
ATOM 1934 O O . LEU A 1 247 ? 11.251 12.671 -1.231 1.00 53.81 249 LEU A O 1
ATOM 1939 N N . GLU A 1 248 ? 10.416 14.008 0.368 1.00 70.52 250 GLU A N 1
ATOM 1940 C CA . GLU A 1 248 ? 11.512 14.972 0.246 1.00 71.43 250 GLU A CA 1
ATOM 1941 C C . GLU A 1 248 ? 12.843 14.283 0.562 1.00 71.00 250 GLU A C 1
ATOM 1942 O O . GLU A 1 248 ? 13.818 14.423 -0.179 1.00 70.66 250 GLU A O 1
ATOM 1948 N N . GLY A 1 249 ? 12.867 13.533 1.662 1.00 69.14 251 GLY A N 1
ATOM 1949 C CA . GLY A 1 249 ? 14.072 12.825 2.061 1.00 68.38 251 GLY A CA 1
ATOM 1950 C C . GLY A 1 249 ? 14.655 11.981 0.941 1.00 68.18 251 GLY A C 1
ATOM 1951 O O . GLY A 1 249 ? 15.865 11.751 0.890 1.00 67.20 251 GLY A O 1
ATOM 1960 N N . LYS A 1 251 ? 14.076 12.733 -2.400 1.00 64.61 253 LYS A N 1
ATOM 1961 C CA . LYS A 1 251 ? 14.468 13.669 -3.444 1.00 64.70 253 LYS A CA 1
ATOM 1962 C C . LYS A 1 251 ? 15.849 14.254 -3.169 1.00 64.30 253 LYS A C 1
ATOM 1963 O O . LYS A 1 251 ? 16.654 14.409 -4.087 1.00 65.12 253 LYS A O 1
ATOM 1969 N N . VAL A 1 252 ? 16.128 14.579 -1.910 1.00 64.36 254 VAL A N 1
ATOM 1970 C CA . VAL A 1 252 ? 17.430 15.144 -1.571 1.00 64.82 254 VAL A CA 1
ATOM 1971 C C . VAL A 1 252 ? 18.515 14.093 -1.757 1.00 63.69 254 VAL A C 1
ATOM 1972 O O . VAL A 1 252 ? 19.575 14.378 -2.313 1.00 63.42 254 VAL A O 1
ATOM 1976 N N . ALA A 1 253 ? 18.233 12.876 -1.301 1.00 66.68 255 ALA A N 1
ATOM 1977 C CA . ALA A 1 253 ? 19.171 11.769 -1.411 1.00 65.27 255 ALA A CA 1
ATOM 1978 C C . ALA A 1 253 ? 19.623 11.576 -2.856 1.00 65.55 255 ALA A C 1
ATOM 1979 O O . ALA A 1 253 ? 20.813 11.434 -3.126 1.00 65.89 255 ALA A O 1
ATOM 1981 N N . ALA A 1 254 ? 18.670 11.570 -3.782 1.00 56.40 256 ALA A N 1
ATOM 1982 C CA . ALA A 1 254 ? 18.980 11.405 -5.196 1.00 56.87 256 ALA A CA 1
ATOM 1983 C C . ALA A 1 254 ? 19.830 12.568 -5.716 1.00 58.05 256 ALA A C 1
ATOM 1984 O O . ALA A 1 254 ? 20.720 12.371 -6.548 1.00 57.55 256 ALA A O 1
ATOM 1986 N N . ASN A 1 255 ? 19.552 13.781 -5.237 1.00 74.70 257 ASN A N 1
ATOM 1987 C CA . ASN A 1 255 ? 20.307 14.954 -5.674 1.00 74.65 257 ASN A CA 1
ATOM 1988 C C . ASN A 1 255 ? 21.647 15.048 -4.954 1.00 75.06 257 ASN A C 1
ATOM 1989 O O . ASN A 1 255 ? 22.494 15.865 -5.305 1.00 76.89 257 ASN A O 1
ATOM 1994 N N . ALA A 1 256 ? 21.839 14.197 -3.953 1.00 60.74 258 ALA A N 1
ATOM 1995 C CA . ALA A 1 256 ? 23.084 14.172 -3.193 1.00 61.19 258 ALA A CA 1
ATOM 1996 C C . ALA A 1 256 ? 24.147 13.350 -3.912 1.00 62.90 258 ALA A C 1
ATOM 1997 O O . ALA A 1 256 ? 25.331 13.442 -3.594 1.00 62.82 258 ALA A O 1
ATOM 1999 N N . VAL A 1 257 ? 23.719 12.533 -4.868 1.00 73.23 259 VAL A N 1
ATOM 2000 C CA . VAL A 1 257 ? 24.648 11.702 -5.616 1.00 73.21 259 VAL A CA 1
ATOM 2001 C C . VAL A 1 257 ? 25.617 12.603 -6.370 1.00 74.53 259 VAL A C 1
ATOM 2002 O O . VAL A 1 257 ? 25.247 13.255 -7.349 1.00 74.14 259 VAL A O 1
ATOM 2006 N N . ASP A 1 258 ? 26.857 12.640 -5.887 1.00 72.78 260 ASP A N 1
ATOM 2007 C CA . ASP A 1 258 ? 27.911 13.453 -6.482 1.00 74.68 260 ASP A CA 1
ATOM 2008 C C . ASP A 1 258 ? 28.890 12.536 -7.210 1.00 74.01 260 ASP A C 1
ATOM 2009 O O . ASP A 1 258 ? 29.882 12.086 -6.630 1.00 73.77 260 ASP A O 1
ATOM 2014 N N . PRO A 1 259 ? 28.620 12.243 -8.491 1.00 55.57 261 PRO A N 1
ATOM 2015 C CA . PRO A 1 259 ? 29.471 11.376 -9.311 1.00 56.44 261 PRO A CA 1
ATOM 2016 C C . PRO A 1 259 ? 30.921 11.838 -9.461 1.00 57.57 261 PRO A C 1
ATOM 2017 O O . PRO A 1 259 ? 31.851 11.055 -9.279 1.00 56.92 261 PRO A O 1
ATOM 2021 N N . LYS A 1 260 ? 31.112 13.110 -9.792 1.00 86.87 262 LYS A N 1
ATOM 2022 C CA . LYS A 1 260 ? 32.456 13.635 -9.973 1.00 88.33 262 LYS A CA 1
ATOM 2023 C C . LYS A 1 260 ? 33.282 13.559 -8.684 1.00 88.44 262 LYS A C 1
ATO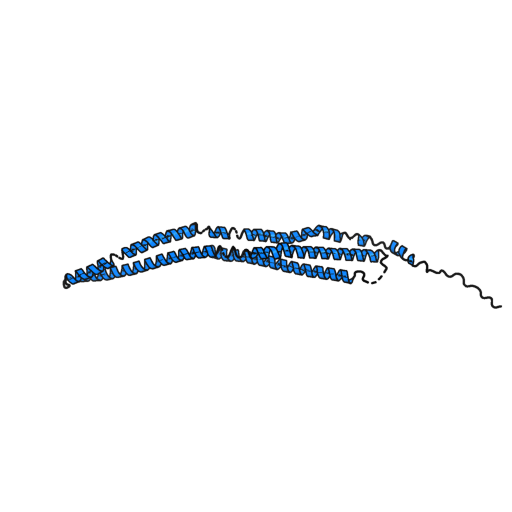M 2024 O O . LYS A 1 260 ? 34.502 13.421 -8.729 1.00 88.58 262 LYS A O 1
ATOM 2030 N N . ASN A 1 261 ? 32.616 13.627 -7.538 1.00 60.91 263 ASN A N 1
ATOM 2031 C CA . ASN A 1 261 ? 33.313 13.566 -6.260 1.00 61.00 263 ASN A CA 1
ATOM 2032 C C . ASN A 1 261 ? 33.608 12.139 -5.814 1.00 60.49 263 ASN A C 1
ATOM 2033 O O . ASN A 1 261 ? 34.590 11.902 -5.119 1.00 60.28 263 ASN A O 1
ATOM 2038 N N . ASP A 1 262 ? 32.755 11.191 -6.194 1.00 72.73 264 ASP A N 1
ATOM 2039 C CA . ASP A 1 262 ? 32.991 9.801 -5.826 1.00 73.42 264 ASP A CA 1
ATOM 2040 C C . ASP A 1 262 ? 34.283 9.353 -6.498 1.00 74.15 264 ASP A C 1
ATOM 2041 O O . ASP A 1 262 ? 35.050 8.571 -5.931 1.00 73.64 264 ASP A O 1
ATOM 2046 N N . SER A 1 263 ? 34.513 9.852 -7.711 1.00 83.24 265 SER A N 1
ATOM 2047 C CA . SER A 1 263 ? 35.729 9.535 -8.454 1.00 84.67 265 SER A CA 1
ATOM 2048 C C . SER A 1 263 ? 36.912 9.979 -7.592 1.00 86.09 265 SER A C 1
ATOM 2049 O O . SER A 1 263 ? 37.832 9.208 -7.316 1.00 85.82 265 SER A O 1
ATOM 2052 N N . HIS A 1 264 ? 36.858 11.234 -7.164 1.00 72.68 266 HIS A N 1
ATOM 2053 C CA . HIS A 1 264 ? 37.881 11.832 -6.316 1.00 74.40 266 HIS A CA 1
ATOM 2054 C C . HIS A 1 264 ? 38.212 10.898 -5.145 1.00 73.55 266 HIS A C 1
ATOM 2055 O O . HIS A 1 264 ? 39.377 10.612 -4.878 1.00 73.83 266 HIS A O 1
ATOM 2062 N N . VAL A 1 265 ? 37.177 10.417 -4.464 1.00 68.68 267 VAL A N 1
ATOM 2063 C CA . VAL A 1 265 ? 37.332 9.522 -3.321 1.00 68.54 267 VAL A CA 1
ATOM 2064 C C . VAL A 1 265 ? 37.962 8.181 -3.692 1.00 70.34 267 VAL A C 1
ATOM 2065 O O . VAL A 1 265 ? 38.565 7.517 -2.848 1.00 70.67 267 VAL A O 1
ATOM 2069 N N . LEU A 1 266 ? 37.818 7.773 -4.949 1.00 100.63 268 LEU A N 1
ATOM 2070 C CA . LEU A 1 266 ? 38.386 6.501 -5.390 1.00 101.79 268 LEU A CA 1
ATOM 2071 C C . LEU A 1 266 ? 39.902 6.602 -5.530 1.00 103.20 268 LEU A C 1
ATOM 2072 O O . LEU A 1 266 ? 40.645 5.896 -4.847 1.00 102.87 268 LEU A O 1
ATOM 2077 N N . ILE A 1 267 ? 40.353 7.475 -6.427 1.00 103.14 269 ILE A N 1
ATOM 2078 C CA . ILE A 1 267 ? 41.779 7.679 -6.651 1.00 104.81 269 ILE A CA 1
ATOM 2079 C C . ILE A 1 267 ? 42.346 8.430 -5.460 1.00 105.92 269 ILE A C 1
ATOM 2080 O O . ILE A 1 267 ? 43.013 9.454 -5.606 1.00 106.07 269 ILE A O 1
ATOM 2085 N N . GLU A 1 268 ? 42.063 7.906 -4.275 1.00 97.49 270 GLU A N 1
ATOM 2086 C CA . GLU A 1 268 ? 42.520 8.507 -3.038 1.00 97.63 270 GLU A CA 1
ATOM 2087 C C . GLU A 1 268 ? 42.978 7.405 -2.097 1.00 97.64 270 GLU A C 1
ATOM 2088 O O . GLU A 1 268 ? 44.173 7.163 -1.933 1.00 97.60 270 GLU A O 1
ATOM 2094 N N . LEU A 1 269 ? 42.014 6.727 -1.489 1.00 115.83 271 LEU A N 1
ATOM 2095 C CA . LEU A 1 269 ? 42.320 5.652 -0.561 1.00 116.12 271 LEU A CA 1
ATOM 2096 C C . LEU A 1 269 ? 43.041 4.499 -1.257 1.00 116.20 271 LEU A C 1
ATOM 2097 O O . LEU A 1 269 ? 43.441 3.531 -0.612 1.00 117.02 271 LEU A O 1
ATOM 2102 N N . HIS A 1 270 ? 43.213 4.608 -2.572 1.00 92.39 272 HIS A N 1
ATOM 2103 C CA . HIS A 1 270 ? 43.892 3.566 -3.336 1.00 90.90 272 HIS A CA 1
ATOM 2104 C C . HIS A 1 270 ? 45.201 4.024 -3.988 1.00 91.36 272 HIS A C 1
ATOM 2105 O O . HIS A 1 270 ? 46.128 3.227 -4.143 1.00 90.42 272 HIS A O 1
ATOM 2112 N N . LYS A 1 271 ? 45.282 5.302 -4.353 1.00 93.47 273 LYS A N 1
ATOM 2113 C CA . LYS A 1 271 ? 46.469 5.836 -5.023 1.00 94.16 273 LYS A CA 1
ATOM 2114 C C . LYS A 1 271 ? 47.823 5.457 -4.425 1.00 95.45 273 LYS A C 1
ATOM 2115 O O . LYS A 1 271 ? 48.819 5.355 -5.149 1.00 95.53 273 LYS A O 1
ATOM 2121 N N . SER A 1 272 ? 47.872 5.245 -3.115 1.00 136.74 274 SER A N 1
ATOM 2122 C CA . SER A 1 272 ? 49.130 4.883 -2.469 1.00 136.97 274 SER A CA 1
ATOM 2123 C C . SER A 1 272 ? 49.683 3.568 -3.022 1.00 136.61 274 SER A C 1
ATOM 2124 O O . SER A 1 272 ? 50.730 3.094 -2.584 1.00 136.80 274 SER A O 1
ATOM 2127 N N . GLY A 1 273 ? 48.977 2.985 -3.986 1.00 119.92 275 GLY A N 1
ATOM 2128 C CA . GLY A 1 273 ? 49.421 1.732 -4.572 1.00 117.48 275 GLY A CA 1
ATOM 2129 C C . GLY A 1 273 ? 49.725 1.824 -6.056 1.00 115.57 275 GLY A C 1
ATOM 2130 O O . GLY A 1 273 ? 49.997 0.809 -6.698 1.00 115.52 275 GLY A O 1
ATOM 2131 N N . PHE A 1 274 ? 49.676 3.035 -6.606 1.00 97.43 276 PHE A N 1
ATOM 2132 C CA . PHE A 1 274 ? 49.956 3.236 -8.025 1.00 94.72 276 PHE A CA 1
ATOM 2133 C C . PHE A 1 274 ? 51.450 3.447 -8.234 1.00 93.85 276 PHE A C 1
ATOM 2134 O O . PHE A 1 274 ? 51.951 4.573 -8.169 1.00 93.71 276 PHE A O 1
ATOM 2142 N N . ALA A 1 275 ? 52.159 2.353 -8.485 1.00 89.52 277 ALA A N 1
ATOM 2143 C CA . ALA A 1 275 ? 53.596 2.413 -8.701 1.00 87.65 277 ALA A CA 1
ATOM 2144 C C . ALA A 1 275 ? 53.911 2.678 -10.164 1.00 85.22 277 ALA A C 1
ATOM 2145 O O . ALA A 1 275 ? 53.500 1.917 -11.042 1.00 84.77 277 ALA A O 1
ATOM 2147 N N . ARG A 1 276 ? 54.630 3.767 -10.420 1.00 74.34 278 ARG A N 1
ATOM 2148 C CA . ARG A 1 276 ? 55.030 4.124 -11.780 1.00 72.40 278 ARG A CA 1
ATOM 2149 C C . ARG A 1 276 ? 56.477 3.660 -11.941 1.00 69.12 278 ARG A C 1
ATOM 2150 O O . ARG A 1 276 ? 57.403 4.377 -11.561 1.00 68.44 278 ARG A O 1
ATOM 2158 N N . PRO A 1 277 ? 56.690 2.456 -12.506 1.00 61.49 279 PRO A N 1
ATOM 2159 C CA . PRO A 1 277 ? 58.045 1.925 -12.695 1.00 59.59 279 PRO A CA 1
ATOM 2160 C C . PRO A 1 277 ? 58.931 2.770 -13.595 1.00 57.61 279 PRO A C 1
ATOM 2161 O O . PRO A 1 277 ? 58.503 3.223 -14.662 1.00 57.51 279 PRO A O 1
ATOM 2165 N N . GLY A 1 278 ? 60.166 2.981 -13.141 1.00 56.06 280 GLY A N 1
ATOM 2166 C CA . GLY A 1 278 ? 61.124 3.776 -13.890 1.00 52.47 280 GLY A CA 1
ATOM 2167 C C . GLY A 1 278 ? 61.796 2.986 -14.993 1.00 51.62 280 GLY A C 1
ATOM 2168 O O . GLY A 1 278 ? 61.359 1.883 -15.328 1.00 49.77 280 GLY A O 1
ATOM 2169 N N . ASP A 1 279 ? 62.858 3.546 -15.562 1.00 49.44 281 ASP A N 1
ATOM 2170 C CA . ASP A 1 279 ? 63.578 2.881 -16.635 1.00 49.45 281 ASP A CA 1
ATOM 2171 C C . ASP A 1 279 ? 64.294 1.622 -16.181 1.00 48.86 281 ASP A C 1
ATOM 2172 O O . ASP A 1 279 ? 64.906 1.593 -15.117 1.00 48.12 281 ASP A O 1
ATOM 2177 N N . VAL A 1 280 ? 64.216 0.581 -16.997 1.00 52.47 282 VAL A N 1
ATOM 2178 C CA . VAL A 1 280 ? 64.913 -0.658 -16.708 1.00 52.13 282 VAL A CA 1
ATOM 2179 C C . VAL A 1 280 ? 66.382 -0.334 -16.959 1.00 55.30 282 VAL A C 1
ATOM 2180 O O . VAL A 1 280 ? 66.701 0.467 -17.840 1.00 56.65 282 VAL A O 1
ATOM 2184 N N . GLU A 1 281 ? 67.282 -0.934 -16.190 1.00 56.50 283 GLU A N 1
ATOM 2185 C CA . GLU A 1 281 ? 68.694 -0.633 -16.357 1.00 59.56 283 GLU A CA 1
ATOM 2186 C C . GLU A 1 281 ? 69.449 -1.589 -17.252 1.00 60.23 283 GLU A C 1
ATOM 2187 O O . GLU A 1 281 ? 69.044 -2.733 -17.453 1.00 60.98 283 GLU A O 1
ATOM 2193 N N . PHE A 1 282 ? 70.558 -1.093 -17.789 1.00 57.01 284 PHE A N 1
ATOM 2194 C CA . PHE A 1 282 ? 71.416 -1.871 -18.669 1.00 57.65 284 PHE A CA 1
ATOM 2195 C C . PHE A 1 282 ? 72.216 -2.860 -17.842 1.00 59.52 284 PHE A C 1
ATOM 2196 O O . PHE A 1 282 ? 72.791 -2.502 -16.815 1.00 59.60 284 PHE A O 1
ATOM 2204 N N . GLU A 1 283 ? 72.255 -4.104 -18.300 1.00 57.97 285 GLU A N 1
ATOM 2205 C CA . GLU A 1 283 ? 72.981 -5.155 -17.600 1.00 60.34 285 GLU A CA 1
ATOM 2206 C C . GLU A 1 283 ? 74.311 -5.434 -18.298 1.00 60.88 285 GLU A C 1
ATOM 2207 O O . GLU A 1 283 ? 74.394 -6.337 -19.125 1.00 62.16 285 GLU A O 1
ATOM 2213 N N . ASP A 1 284 ? 75.353 -4.674 -17.981 1.00 64.96 286 ASP A N 1
ATOM 2214 C CA . ASP A 1 284 ? 76.644 -4.910 -18.628 1.00 67.45 286 ASP A CA 1
ATOM 2215 C C . ASP A 1 284 ? 77.283 -6.169 -18.064 1.00 68.95 286 ASP A C 1
ATOM 2216 O O . ASP A 1 284 ? 77.752 -6.175 -16.926 1.00 69.36 286 ASP A O 1
ATOM 2221 N N . PHE A 1 285 ? 77.298 -7.230 -18.865 1.00 98.36 287 PHE A N 1
ATOM 2222 C CA . PHE A 1 285 ? 77.880 -8.503 -18.453 1.00 100.61 287 PHE A CA 1
ATOM 2223 C C . PHE A 1 285 ? 79.398 -8.535 -18.637 1.00 101.96 287 PHE A C 1
ATOM 2224 O O . PHE A 1 285 ? 80.121 -9.102 -17.812 1.00 103.13 287 PHE A O 1
ATOM 2232 N N . SER A 1 286 ? 79.877 -7.922 -19.715 1.00 101.47 288 SER A N 1
ATOM 2233 C CA . SER A 1 286 ? 81.306 -7.875 -20.008 1.00 101.83 288 SER A CA 1
ATOM 2234 C C . SER A 1 286 ? 82.114 -7.134 -18.935 1.00 102.58 288 SER A C 1
ATOM 2235 O O . SER A 1 286 ? 81.552 -6.817 -17.862 1.00 102.06 288 SER A O 1
#

B-factor: mean 60.78, std 18.83, range [25.54, 152.68]

Sequence (267 aa):
GQFEVLERHTQWGLDLLDRYVKFVKERTEVEQAYAKQLRSLVKKYLPKESKFSQQQSFVQILQEVNDFAGQRELVAENLSVRVCLELTKYSQEKQERKHFQEGRRAQQQLENGFKQLENSKRKFERDCREAEKAAQTAERLDQDINATKADVEKAKQQAHLRSHAEESKNEYAAQLQRFNRDQAHFYFSQPQIFDKLQDDERRATRLGAGYGLLSEAELEVVPIIAKCLEGKVAANAVDPKNDSHVLIELHKSGFARPGDVEFEDFS

Foldseek 3Di:
DVLVVLVVVLVVLLVVLVVVLVVLLVVLVVLLVVLVVLQVVLVVPAPCVCPALVVVLVNLLSVLSNVLSVLSNQLSVLLVPVANVVSVVVSVCCVLSCLVVLLVVLVVVLVVLVVQLVVLVVVLVVLVVQLVVLVVLLVVLVPVPPRDVVSNVVSVVSNVVSVVSVVSVVSSVVSVVVSVVSVVCCVPPVVVSVVSSVCSVVSVVVSVVSVVSNVVSVVVCVVSNVVSVVSCVSVVSRDVVVSVVVVCPVCVVPDDDDDDDDDDDPD